Protein AF-A0A970K7M8-F1 (afdb_monomer_lite)

pLDDT: mean 86.8, std 9.4, range [45.56, 97.19]

Sequence (186 aa):
MVAKNKRDLVKTYYFNADSINNVPMVQFFTTIEQVIFYADKNIDMDYDNLLHIVEERNVRWPMEYQKYYEQGNFLKIANDLQNAIHNARIIAKRNYKYVVPQYRPTKDTLQFLMPIYLSGDYESLADFALVLDYDDNAGYYVPRTLLNLDVAYNNARLIAKPEETWLNPKKIEAISTSLEEELDEV

Foldseek 3Di:
DDQPDLVCCCPVVVDDNVCVVCVDDDDLDDDVVQWWDDLPFAEPLPQVLLLVQLLDPAADFDPVCVVCVVVVVSVLQSVLQSVQVVVLSVVCVVPRQQKGWFADPVVSGIWIWTFGASVPDQQAAGRWTWIWDQDPVVRHIYTDHTHGLVVVLVGRVVPDDRDCSHNPVVNSVVVVVVVVVVVVVD

Structure (mmCIF, N/CA/C/O backbone):
data_AF-A0A970K7M8-F1
#
_entry.id   AF-A0A970K7M8-F1
#
loop_
_atom_site.group_PDB
_atom_site.id
_atom_site.type_symbol
_atom_site.label_atom_id
_atom_site.label_alt_id
_atom_site.label_comp_id
_atom_site.label_asym_id
_atom_site.label_entity_id
_atom_site.label_seq_id
_atom_site.pdbx_PDB_ins_code
_atom_site.Cartn_x
_atom_site.Cartn_y
_atom_site.Cartn_z
_at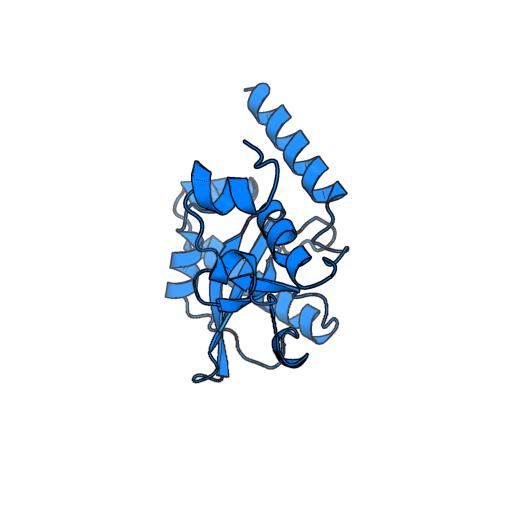om_site.occupancy
_atom_site.B_iso_or_equiv
_atom_site.auth_seq_id
_atom_site.auth_comp_id
_atom_site.auth_asym_id
_atom_site.auth_atom_id
_atom_site.pdbx_PDB_model_num
ATOM 1 N N . MET A 1 1 ? -8.692 18.889 -27.779 1.00 52.12 1 MET A N 1
ATOM 2 C CA . MET A 1 1 ? -7.834 19.242 -28.932 1.00 52.12 1 MET A CA 1
ATOM 3 C C . MET A 1 1 ? -7.404 17.938 -29.589 1.00 52.12 1 MET A C 1
ATOM 5 O O . MET A 1 1 ? -6.860 17.104 -28.882 1.00 52.12 1 MET A O 1
ATOM 9 N N . VAL A 1 2 ? -7.742 17.695 -30.860 1.00 64.62 2 VAL A N 1
ATOM 10 C CA . VAL A 1 2 ? -7.509 16.395 -31.521 1.00 64.62 2 VAL A CA 1
ATOM 11 C C . VAL A 1 2 ? -6.877 16.647 -32.884 1.00 64.62 2 VAL A C 1
ATOM 13 O O . VAL A 1 2 ? -7.478 17.313 -33.725 1.00 64.62 2 VAL A O 1
ATOM 16 N N . ALA A 1 3 ? -5.665 16.136 -33.090 1.00 74.88 3 ALA A N 1
ATOM 17 C CA . ALA A 1 3 ? -4.984 16.222 -34.376 1.00 74.88 3 ALA A CA 1
ATOM 18 C C . ALA A 1 3 ? -5.689 15.335 -35.409 1.00 74.88 3 ALA A C 1
ATOM 20 O O . ALA A 1 3 ? -6.044 14.193 -35.115 1.00 74.88 3 ALA A O 1
ATOM 21 N N . LYS A 1 4 ? -5.872 15.837 -36.635 1.00 78.69 4 LYS A N 1
ATOM 22 C CA . LYS A 1 4 ? -6.636 15.110 -37.668 1.00 78.69 4 LYS A CA 1
ATOM 23 C C . LYS A 1 4 ? -5.845 13.980 -38.329 1.00 78.69 4 LYS A C 1
ATOM 25 O O . LYS A 1 4 ? -6.440 13.074 -38.904 1.00 78.69 4 LYS A O 1
ATOM 30 N N . ASN A 1 5 ? -4.513 14.049 -38.314 1.00 80.69 5 ASN A N 1
ATOM 31 C CA . ASN A 1 5 ? -3.623 13.041 -38.894 1.00 80.69 5 ASN A CA 1
ATOM 32 C C . ASN A 1 5 ? -2.174 13.203 -38.391 1.00 80.69 5 ASN A C 1
ATOM 34 O O . ASN A 1 5 ? -1.822 14.210 -37.779 1.00 80.69 5 ASN A O 1
ATOM 38 N N . LYS A 1 6 ? -1.302 12.228 -38.697 1.00 76.75 6 LYS A N 1
ATOM 39 C CA . LYS A 1 6 ? 0.115 12.240 -38.280 1.00 76.75 6 LYS A CA 1
ATOM 40 C C . LYS A 1 6 ? 0.896 13.474 -38.756 1.00 76.75 6 LYS A C 1
ATOM 42 O O . LYS A 1 6 ? 1.810 13.909 -38.068 1.00 76.75 6 LYS A O 1
ATOM 47 N N . ARG A 1 7 ? 0.545 14.064 -39.907 1.00 77.75 7 ARG A N 1
ATOM 48 C CA . ARG A 1 7 ? 1.203 15.292 -40.400 1.00 77.75 7 ARG A CA 1
ATOM 49 C C . ARG A 1 7 ? 0.849 16.508 -39.548 1.00 77.75 7 ARG A C 1
ATOM 51 O O . ARG A 1 7 ? 1.704 17.362 -39.345 1.00 77.75 7 ARG A O 1
ATOM 58 N N . ASP A 1 8 ? -0.382 16.564 -39.058 1.00 82.00 8 ASP A N 1
ATOM 59 C CA . ASP A 1 8 ? -0.884 17.618 -38.175 1.00 82.00 8 ASP A CA 1
ATOM 60 C C . ASP A 1 8 ? -0.171 17.580 -36.810 1.00 82.00 8 ASP A C 1
ATOM 62 O O . ASP A 1 8 ? 0.228 18.614 -36.284 1.00 82.00 8 ASP A O 1
ATOM 66 N N . LEU A 1 9 ? 0.119 16.375 -36.298 1.00 77.12 9 LEU A N 1
ATOM 67 C CA . LEU A 1 9 ? 0.940 16.180 -35.091 1.00 77.12 9 LEU A CA 1
ATOM 68 C C . LEU A 1 9 ? 2.346 16.784 -35.225 1.00 77.12 9 LEU A C 1
ATOM 70 O O . LEU A 1 9 ? 2.813 17.450 -34.306 1.00 77.12 9 LEU A O 1
ATOM 74 N N . VAL A 1 10 ? 3.002 16.603 -36.374 1.00 79.00 10 VAL A N 1
ATOM 75 C CA . VAL A 1 10 ? 4.350 17.150 -36.609 1.00 79.00 10 VAL A CA 1
ATOM 76 C C . VAL A 1 10 ? 4.316 18.654 -36.880 1.00 79.00 10 VAL A C 1
ATOM 78 O O . VAL A 1 10 ? 5.134 19.394 -36.348 1.00 79.00 10 VAL A O 1
ATOM 81 N N . LYS A 1 11 ? 3.393 19.127 -37.727 1.00 80.81 11 LYS A N 1
ATOM 82 C CA . LYS A 1 11 ? 3.402 20.518 -38.212 1.00 80.81 11 LYS A CA 1
ATOM 83 C C . LYS A 1 11 ? 2.745 21.514 -37.265 1.00 80.81 11 LYS A C 1
ATOM 85 O O . LYS A 1 11 ? 3.208 22.643 -37.173 1.00 80.81 11 LYS A O 1
ATOM 90 N N . THR A 1 12 ? 1.657 21.114 -36.619 1.00 80.81 12 THR A N 1
ATOM 91 C CA . THR A 1 12 ? 0.827 22.006 -35.797 1.00 80.81 12 THR A CA 1
ATOM 92 C C . THR A 1 12 ? 1.193 21.877 -34.323 1.00 80.81 12 THR A C 1
ATOM 94 O O . THR A 1 12 ? 1.176 22.861 -33.590 1.00 80.81 12 THR A O 1
ATOM 97 N N . TYR A 1 13 ? 1.554 20.663 -33.898 1.00 79.19 13 TYR A N 1
ATOM 98 C CA . TYR A 1 13 ? 1.838 20.334 -32.499 1.00 79.19 13 TYR A CA 1
ATOM 99 C C . TYR A 1 13 ? 3.314 20.013 -32.228 1.00 79.19 13 TYR A C 1
ATOM 101 O O . TYR A 1 13 ? 3.658 19.678 -31.100 1.00 79.19 13 TYR A O 1
ATOM 109 N N . TYR A 1 14 ? 4.180 20.141 -33.241 1.00 80.31 14 TYR A N 1
ATOM 110 C CA . TYR A 1 14 ? 5.640 20.013 -33.137 1.00 80.31 14 TYR A CA 1
ATOM 111 C C . TYR A 1 14 ? 6.136 18.689 -32.530 1.00 80.31 14 TYR A C 1
ATOM 113 O O . TYR A 1 14 ? 7.243 18.623 -31.998 1.00 80.31 14 TYR A O 1
ATOM 121 N N . PHE A 1 15 ? 5.348 17.613 -32.628 1.00 77.38 15 PHE A N 1
ATOM 122 C CA . PHE A 1 15 ? 5.811 16.284 -32.234 1.00 77.38 15 PHE A CA 1
ATOM 123 C C . PHE A 1 15 ? 6.923 15.810 -33.174 1.00 77.38 15 PHE A C 1
ATOM 125 O O . PHE A 1 15 ? 6.840 15.972 -34.394 1.00 77.38 15 PH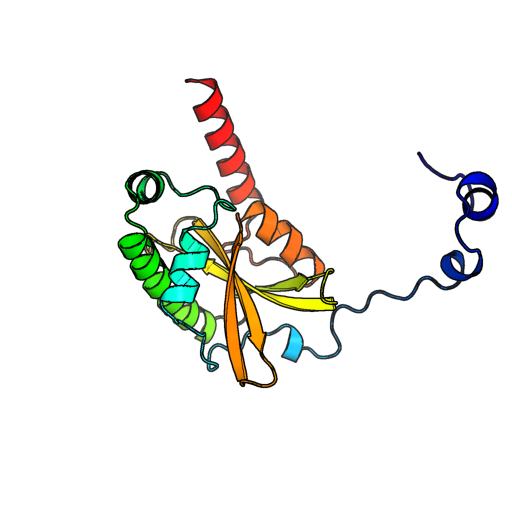E A O 1
ATOM 132 N N . ASN A 1 16 ? 7.950 15.171 -32.612 1.00 78.94 16 ASN A N 1
ATOM 133 C CA . ASN A 1 16 ? 9.021 14.574 -33.399 1.00 78.94 16 ASN A CA 1
ATOM 134 C C . ASN A 1 16 ? 8.459 13.433 -34.272 1.00 78.94 16 ASN A C 1
ATOM 136 O O . ASN A 1 16 ? 7.800 12.520 -33.774 1.00 78.94 16 ASN A O 1
ATOM 140 N N . ALA A 1 17 ? 8.728 13.490 -35.580 1.00 75.75 17 ALA A N 1
ATOM 141 C CA . ALA A 1 17 ? 8.271 12.496 -36.547 1.00 75.75 17 ALA A CA 1
ATOM 142 C C . ALA A 1 17 ? 8.755 11.073 -36.215 1.00 75.75 17 ALA A C 1
ATOM 144 O O . ALA A 1 17 ? 8.000 10.118 -36.411 1.00 75.75 17 ALA A O 1
ATOM 145 N N . ASP A 1 18 ? 9.959 10.932 -35.656 1.00 75.12 18 ASP A N 1
ATOM 146 C CA . ASP A 1 18 ? 10.506 9.639 -35.239 1.00 75.12 18 ASP A CA 1
ATOM 147 C C . ASP A 1 18 ? 9.751 9.080 -34.032 1.00 75.12 18 ASP A C 1
ATOM 149 O O . ASP A 1 18 ? 9.407 7.901 -34.016 1.00 75.12 18 ASP A O 1
ATOM 153 N N . SER A 1 19 ? 9.374 9.929 -33.072 1.00 70.25 19 SER A N 1
ATOM 154 C CA . SER A 1 19 ? 8.570 9.529 -31.907 1.00 70.25 19 SER A CA 1
ATOM 155 C C . SER A 1 19 ? 7.136 9.124 -32.272 1.00 70.25 19 SER A C 1
ATOM 157 O O . SER A 1 19 ? 6.515 8.354 -31.549 1.00 70.25 19 SER A O 1
ATOM 159 N N . ILE A 1 20 ? 6.598 9.612 -33.397 1.00 73.31 20 ILE A N 1
ATOM 160 C CA . ILE A 1 20 ? 5.268 9.225 -33.909 1.00 73.31 20 ILE A CA 1
ATOM 161 C C . ILE A 1 20 ? 5.316 7.874 -34.638 1.00 73.31 20 ILE A C 1
ATOM 163 O O . ILE A 1 20 ? 4.314 7.154 -34.703 1.00 73.31 20 ILE A O 1
ATOM 167 N N . ASN A 1 21 ? 6.456 7.549 -35.246 1.00 76.94 21 ASN A N 1
ATOM 168 C CA . ASN A 1 21 ? 6.632 6.317 -36.013 1.00 76.94 21 ASN A CA 1
ATOM 169 C C . ASN A 1 21 ? 7.192 5.173 -35.167 1.00 76.94 21 ASN A C 1
ATOM 171 O O . ASN A 1 21 ? 6.894 4.018 -35.458 1.00 76.94 21 ASN A O 1
ATOM 175 N N . ASN A 1 22 ? 7.938 5.494 -34.114 1.00 73.06 22 ASN A N 1
ATOM 176 C CA . ASN A 1 22 ? 8.523 4.545 -33.184 1.00 73.06 22 ASN A CA 1
ATOM 177 C C . ASN A 1 22 ? 8.041 4.854 -31.762 1.00 73.06 22 ASN A C 1
ATOM 179 O O . ASN A 1 22 ? 8.803 5.317 -30.913 1.00 73.06 22 ASN A O 1
ATOM 183 N N . VAL A 1 23 ? 6.741 4.652 -31.529 1.00 70.19 23 VAL A N 1
ATOM 184 C CA . VAL A 1 23 ? 6.187 4.695 -30.173 1.00 70.19 23 VAL A CA 1
ATOM 185 C C . VAL A 1 23 ? 6.680 3.431 -29.464 1.00 70.19 23 VAL 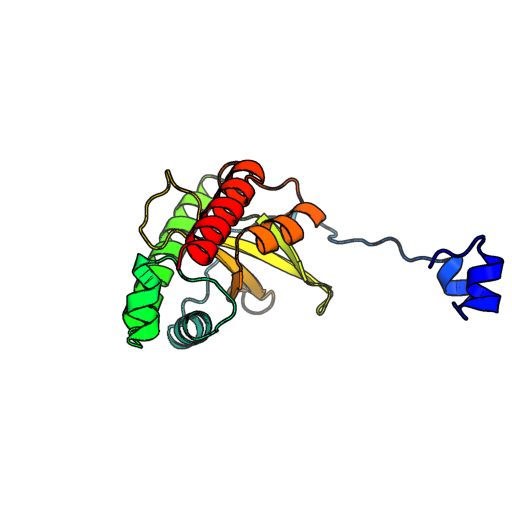A C 1
ATOM 187 O O . VAL A 1 23 ? 6.306 2.337 -29.898 1.00 70.19 23 VAL A O 1
ATOM 190 N N . PRO A 1 24 ? 7.529 3.536 -28.426 1.00 69.31 24 PRO A N 1
ATOM 191 C CA . PRO A 1 24 ? 8.000 2.358 -27.717 1.00 69.31 24 PRO A CA 1
ATOM 192 C C . PRO A 1 24 ? 6.799 1.618 -27.123 1.00 69.31 24 PRO A C 1
ATOM 194 O O . PRO A 1 24 ? 5.896 2.230 -26.546 1.00 69.31 24 PRO A O 1
ATOM 197 N N . MET A 1 25 ? 6.767 0.296 -27.295 1.00 72.75 25 MET A N 1
ATOM 198 C CA . MET A 1 25 ? 5.756 -0.537 -26.652 1.00 72.75 25 MET A CA 1
ATOM 199 C C . MET A 1 25 ? 5.952 -0.444 -25.139 1.00 72.75 25 MET A C 1
ATOM 201 O O . MET A 1 25 ? 7.052 -0.680 -24.644 1.00 72.75 25 MET A O 1
ATOM 205 N N . VAL A 1 26 ? 4.892 -0.092 -24.413 1.00 76.50 26 VAL A N 1
ATOM 206 C CA . VAL A 1 26 ? 4.941 -0.056 -22.951 1.00 76.50 26 VAL A CA 1
ATOM 207 C C . VAL A 1 26 ? 5.01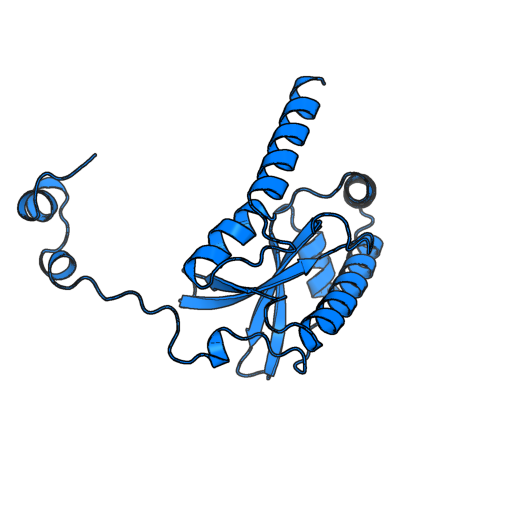0 -1.490 -22.444 1.00 76.50 26 VAL A C 1
ATOM 209 O O . VAL A 1 26 ? 4.090 -2.277 -22.668 1.00 76.50 26 VAL A O 1
ATOM 212 N N . GLN A 1 27 ? 6.104 -1.818 -21.765 1.00 84.12 27 GLN A N 1
ATOM 213 C CA . GLN A 1 27 ? 6.294 -3.088 -21.084 1.00 84.12 27 GLN A CA 1
ATOM 214 C C . GLN A 1 27 ? 6.369 -2.819 -19.583 1.00 84.12 27 GLN A C 1
ATOM 216 O O . GLN A 1 27 ? 7.318 -2.209 -19.114 1.00 84.12 27 GLN A O 1
ATOM 221 N N . PHE A 1 28 ? 5.362 -3.268 -18.834 1.00 85.62 28 PHE A N 1
ATOM 222 C CA . PHE A 1 28 ? 5.297 -3.021 -17.390 1.00 85.62 28 PHE A CA 1
ATOM 223 C C . PHE A 1 28 ? 6.145 -3.988 -16.560 1.00 85.62 28 PHE A C 1
ATOM 225 O O . PHE A 1 28 ? 6.591 -3.640 -15.473 1.00 85.62 28 PHE A O 1
ATOM 232 N N . PHE A 1 29 ? 6.324 -5.217 -17.044 1.00 88.50 29 PHE A N 1
ATOM 233 C CA . PHE A 1 29 ? 7.130 -6.245 -16.394 1.00 88.50 29 PHE A CA 1
ATOM 234 C C . PHE A 1 29 ? 7.667 -7.238 -17.420 1.00 88.50 29 PHE A C 1
ATOM 236 O O . PHE A 1 29 ? 7.167 -7.344 -18.544 1.00 88.50 29 PHE A O 1
ATOM 243 N N . THR A 1 30 ? 8.708 -7.968 -17.028 1.00 88.44 30 THR A N 1
ATOM 244 C CA . THR A 1 30 ? 9.334 -8.991 -17.882 1.00 88.44 30 THR A CA 1
ATOM 245 C C . THR A 1 30 ? 8.993 -10.400 -17.424 1.00 88.44 30 THR A C 1
ATOM 247 O O . THR A 1 30 ? 8.784 -11.281 -18.254 1.00 88.44 30 THR A O 1
ATOM 250 N N . THR A 1 31 ? 8.908 -10.616 -16.112 1.00 90.81 31 THR A N 1
ATOM 251 C CA . THR A 1 31 ? 8.644 -11.934 -15.534 1.00 90.81 31 THR A CA 1
ATOM 252 C C . THR A 1 31 ? 7.507 -11.858 -14.520 1.00 90.81 31 THR A C 1
ATOM 254 O O . THR A 1 31 ? 7.235 -10.800 -13.950 1.00 90.81 31 THR A O 1
ATOM 257 N N . ILE A 1 32 ? 6.805 -12.974 -14.315 1.00 88.25 32 ILE A N 1
ATOM 258 C CA . ILE A 1 32 ? 5.627 -13.010 -13.437 1.00 88.25 32 ILE A CA 1
ATOM 259 C C . ILE A 1 32 ? 6.006 -12.783 -11.967 1.00 88.25 32 ILE A C 1
ATOM 261 O O . ILE A 1 32 ? 5.227 -12.245 -11.188 1.00 88.25 32 ILE A O 1
ATOM 265 N N . GLU A 1 33 ? 7.232 -13.131 -11.595 1.00 88.88 33 GLU A N 1
ATOM 266 C CA . GLU A 1 33 ? 7.785 -12.952 -10.257 1.00 88.88 33 GLU A CA 1
ATOM 267 C C . GLU A 1 33 ? 7.809 -11.479 -9.839 1.00 88.88 33 GLU A C 1
ATOM 269 O O . GLU A 1 33 ? 7.712 -11.192 -8.652 1.00 88.88 33 GLU A O 1
ATOM 274 N N . GLN A 1 34 ? 7.894 -10.552 -10.800 1.00 88.50 34 GLN A N 1
ATOM 275 C CA . GLN A 1 34 ? 7.897 -9.111 -10.535 1.00 88.50 34 GLN A CA 1
ATOM 276 C C . GLN A 1 34 ? 6.520 -8.589 -10.101 1.00 88.50 34 GLN A C 1
ATOM 278 O O . GLN A 1 34 ? 6.439 -7.551 -9.452 1.00 88.50 34 GLN A O 1
ATOM 283 N N . VAL A 1 35 ? 5.436 -9.295 -10.447 1.00 91.75 35 VAL A N 1
ATOM 284 C CA . VAL A 1 35 ? 4.053 -8.879 -10.148 1.00 91.75 35 VAL A CA 1
ATOM 285 C C . VAL A 1 35 ? 3.404 -9.681 -9.020 1.00 91.75 35 VAL A C 1
ATOM 287 O O . VAL A 1 35 ? 2.269 -9.389 -8.644 1.00 91.75 35 VAL A O 1
ATOM 290 N N . ILE A 1 36 ? 4.097 -10.681 -8.469 1.00 92.69 36 ILE A N 1
ATOM 291 C CA . ILE A 1 36 ? 3.609 -11.494 -7.351 1.00 92.69 36 ILE A CA 1
ATOM 292 C C . ILE A 1 36 ? 4.228 -10.992 -6.048 1.00 92.69 36 ILE A C 1
ATOM 294 O O . ILE A 1 36 ? 5.443 -10.873 -5.918 1.00 92.69 36 ILE A O 1
ATOM 298 N N . PHE A 1 37 ? 3.377 -10.739 -5.055 1.00 94.75 37 PHE A N 1
ATOM 299 C CA . PHE A 1 37 ? 3.820 -10.410 -3.707 1.00 94.75 37 PHE A CA 1
ATOM 300 C C . PHE A 1 37 ? 4.270 -11.666 -2.943 1.00 94.75 37 PHE A C 1
ATOM 302 O O . PHE A 1 37 ? 3.513 -12.630 -2.798 1.00 94.75 37 PHE A O 1
ATOM 309 N N . TYR A 1 38 ? 5.483 -11.631 -2.393 1.00 95.00 38 TYR A N 1
ATOM 310 C CA . TYR A 1 38 ? 6.097 -12.723 -1.639 1.00 95.00 38 TYR A CA 1
ATOM 311 C C . TYR A 1 38 ? 5.891 -12.542 -0.131 1.00 95.00 38 TYR A C 1
ATOM 313 O O . TYR A 1 38 ? 6.664 -11.877 0.554 1.00 95.00 38 TYR A O 1
ATOM 321 N N . ALA A 1 39 ? 4.838 -13.152 0.417 1.00 94.19 39 ALA A N 1
ATOM 322 C CA . ALA A 1 39 ? 4.447 -12.974 1.821 1.00 94.19 39 ALA A CA 1
ATOM 323 C C . ALA A 1 39 ? 5.423 -13.574 2.865 1.00 94.19 39 ALA A C 1
ATOM 325 O O . ALA A 1 39 ? 5.229 -13.401 4.076 1.00 94.19 39 ALA A O 1
ATOM 326 N N . ASP A 1 40 ? 6.443 -14.311 2.420 1.00 92.38 40 ASP A N 1
ATOM 327 C CA . ASP A 1 40 ? 7.572 -14.800 3.217 1.00 92.38 40 ASP A CA 1
ATOM 328 C C . ASP A 1 40 ? 8.660 -13.738 3.429 1.00 92.38 40 ASP A C 1
ATOM 330 O O . ASP A 1 40 ? 9.380 -13.809 4.426 1.00 92.38 40 ASP A O 1
ATOM 334 N N . LYS A 1 41 ? 8.753 -12.734 2.547 1.00 94.25 41 LYS A N 1
ATOM 335 C CA . LYS A 1 41 ? 9.675 -11.609 2.721 1.00 94.25 41 LYS A CA 1
ATOM 336 C C . LYS A 1 41 ? 9.210 -10.707 3.858 1.00 94.25 41 LYS A C 1
ATOM 338 O O . LYS A 1 41 ? 8.017 -10.566 4.143 1.00 94.25 41 LYS A O 1
ATOM 343 N N . ASN A 1 42 ? 10.182 -10.090 4.520 1.00 94.12 42 ASN A N 1
ATOM 344 C CA . ASN A 1 42 ? 9.898 -9.136 5.579 1.00 94.12 42 ASN A CA 1
ATOM 345 C C . ASN A 1 42 ? 9.389 -7.821 4.992 1.00 94.12 42 ASN A C 1
ATOM 347 O O . ASN A 1 42 ? 9.697 -7.469 3.855 1.00 94.12 42 ASN A O 1
ATOM 351 N N . ILE A 1 43 ? 8.605 -7.114 5.796 1.00 95.50 43 ILE A N 1
ATOM 352 C CA . ILE A 1 43 ? 8.246 -5.719 5.569 1.00 95.50 43 ILE A CA 1
ATOM 353 C C . ILE A 1 43 ? 9.017 -4.930 6.625 1.00 95.50 43 ILE A C 1
ATOM 355 O O . ILE A 1 43 ? 9.072 -5.365 7.778 1.00 95.50 43 ILE A O 1
ATOM 359 N N . ASP A 1 44 ? 9.640 -3.829 6.231 1.00 93.81 44 ASP A N 1
ATOM 360 C CA . ASP A 1 44 ? 10.282 -2.893 7.140 1.00 93.81 44 ASP A CA 1
ATOM 361 C C . ASP A 1 44 ? 9.209 -2.187 7.969 1.00 93.81 44 ASP A C 1
ATOM 363 O O . ASP A 1 44 ? 8.502 -1.304 7.490 1.00 93.81 44 ASP A O 1
ATOM 367 N N . MET A 1 45 ? 9.046 -2.654 9.203 1.00 89.00 45 MET A N 1
ATOM 368 C CA . MET A 1 45 ? 8.072 -2.136 10.163 1.00 89.00 45 MET A CA 1
ATOM 369 C C . MET A 1 45 ? 8.725 -1.145 11.127 1.00 89.00 45 MET A C 1
ATOM 371 O O . MET A 1 45 ? 8.290 -1.051 12.277 1.00 89.00 45 MET A O 1
ATOM 375 N N . ASP A 1 46 ? 9.800 -0.476 10.697 1.00 90.94 46 ASP A N 1
ATOM 376 C CA . ASP A 1 46 ? 10.417 0.581 11.482 1.00 90.94 46 ASP A CA 1
ATOM 377 C C . ASP A 1 46 ? 9.375 1.623 11.905 1.00 90.94 46 ASP A C 1
ATOM 379 O O . ASP A 1 46 ? 8.515 2.056 11.129 1.00 90.94 46 ASP A O 1
ATOM 383 N N . TYR A 1 47 ? 9.424 1.970 13.185 1.00 86.38 47 TYR A N 1
ATOM 384 C CA . TYR A 1 47 ? 8.378 2.757 13.813 1.00 86.38 47 TYR A CA 1
ATOM 385 C C . TYR A 1 47 ? 8.362 4.200 13.289 1.00 86.38 47 TYR A C 1
ATOM 387 O O . TYR A 1 47 ? 7.281 4.750 13.070 1.00 86.38 47 TYR A O 1
ATOM 395 N N . ASP A 1 48 ? 9.532 4.787 13.016 1.00 88.19 48 ASP A N 1
ATOM 396 C CA . ASP A 1 48 ? 9.632 6.153 12.497 1.00 88.19 48 ASP A CA 1
ATOM 397 C C . ASP A 1 48 ? 9.067 6.233 11.071 1.00 88.19 48 ASP A C 1
ATOM 399 O O . ASP A 1 48 ? 8.356 7.183 10.732 1.00 88.19 48 ASP A O 1
ATOM 403 N N . ASN A 1 49 ? 9.286 5.191 10.259 1.00 88.19 49 ASN A N 1
ATOM 404 C CA . ASN A 1 49 ? 8.684 5.078 8.929 1.00 88.19 49 ASN A CA 1
ATOM 405 C C . ASN A 1 49 ? 7.149 5.032 8.990 1.00 88.19 49 ASN A C 1
ATOM 407 O O . ASN A 1 49 ? 6.475 5.745 8.243 1.00 88.19 49 ASN A O 1
ATOM 411 N N . LEU A 1 50 ? 6.576 4.212 9.878 1.00 90.31 50 LEU A N 1
ATOM 412 C CA . LEU A 1 50 ? 5.118 4.124 10.025 1.00 90.31 50 LEU A CA 1
ATOM 413 C C . LEU A 1 50 ? 4.518 5.429 10.550 1.00 90.31 50 LEU A C 1
ATOM 415 O O . LEU A 1 50 ? 3.457 5.841 10.084 1.00 90.31 50 LEU A O 1
ATOM 419 N N . LEU A 1 51 ? 5.196 6.089 11.487 1.00 90.12 51 LEU A N 1
ATOM 420 C CA . LEU A 1 51 ? 4.752 7.366 12.030 1.00 90.12 51 LEU A CA 1
ATOM 421 C C . LEU A 1 51 ? 4.741 8.453 10.949 1.00 90.12 51 LEU A C 1
ATOM 423 O O . LEU A 1 51 ? 3.733 9.140 10.806 1.00 90.12 51 LEU A O 1
ATOM 427 N N . HIS A 1 52 ? 5.786 8.536 10.119 1.00 90.31 52 HIS A N 1
ATOM 428 C CA . HIS A 1 52 ? 5.814 9.448 8.973 1.00 90.31 52 HIS A CA 1
ATOM 429 C C . HIS A 1 52 ? 4.641 9.197 8.013 1.00 90.31 52 HIS A C 1
ATOM 431 O O . HIS A 1 52 ? 3.970 10.137 7.595 1.00 90.31 52 HIS A O 1
ATOM 437 N N . ILE A 1 53 ? 4.352 7.930 7.693 1.00 92.12 53 ILE A N 1
ATOM 438 C CA . ILE A 1 53 ? 3.219 7.561 6.828 1.00 92.12 53 ILE A CA 1
ATOM 439 C C . ILE A 1 53 ? 1.886 8.003 7.435 1.00 92.12 53 ILE A C 1
ATOM 441 O O . ILE A 1 53 ? 1.012 8.475 6.713 1.00 92.12 53 ILE A O 1
ATOM 445 N N . VAL A 1 54 ? 1.715 7.843 8.748 1.00 90.44 54 VAL A N 1
ATOM 446 C CA . VAL A 1 54 ? 0.502 8.282 9.446 1.00 90.44 54 VAL A CA 1
ATOM 447 C C . VAL A 1 54 ? 0.386 9.801 9.429 1.00 90.44 54 VAL A C 1
ATOM 449 O O . VAL A 1 54 ? -0.707 10.313 9.228 1.00 90.44 54 VAL A O 1
ATOM 452 N N . GLU A 1 55 ? 1.482 10.531 9.628 1.00 88.06 55 GLU A N 1
ATOM 453 C CA . GLU A 1 55 ? 1.480 11.996 9.647 1.00 88.06 55 GLU A CA 1
ATOM 454 C C . GLU A 1 55 ? 1.149 12.617 8.280 1.00 88.06 55 GLU A C 1
ATOM 456 O O . GLU A 1 55 ? 0.602 13.726 8.225 1.00 88.06 55 GLU A O 1
ATOM 461 N N . GLU A 1 56 ? 1.413 11.907 7.180 1.00 85.00 56 GLU A N 1
ATOM 462 C CA . GLU A 1 56 ? 1.063 12.351 5.832 1.00 85.00 56 GLU A CA 1
ATOM 463 C C . GLU A 1 56 ? -0.447 12.605 5.668 1.00 85.00 56 GLU A C 1
ATOM 465 O O . GLU A 1 56 ? -1.304 11.777 5.968 1.00 85.00 56 GLU A O 1
ATOM 470 N N . ARG A 1 57 ? -0.799 13.759 5.088 1.00 75.56 57 ARG A N 1
ATOM 471 C CA . ARG A 1 57 ? -2.196 14.186 4.862 1.00 75.56 57 ARG A CA 1
ATOM 472 C C . ARG A 1 57 ? -2.782 13.710 3.530 1.00 75.56 57 ARG A C 1
ATOM 474 O O . ARG A 1 57 ? -3.650 14.365 2.962 1.00 75.56 57 ARG A O 1
ATOM 481 N N . ASN A 1 58 ? -2.280 12.596 3.006 1.00 79.44 58 ASN A N 1
ATOM 482 C CA . ASN A 1 58 ? -2.586 12.137 1.648 1.00 79.44 58 ASN A CA 1
ATOM 483 C C . ASN A 1 58 ? -3.848 11.266 1.560 1.00 79.44 58 ASN A C 1
ATOM 485 O O . ASN A 1 58 ? -4.292 10.943 0.458 1.00 79.44 58 ASN A O 1
ATOM 489 N N . VAL A 1 59 ? -4.435 10.900 2.702 1.00 86.12 59 VAL A N 1
ATOM 490 C CA . VAL A 1 59 ? -5.606 10.021 2.778 1.00 86.12 59 VAL A CA 1
ATOM 491 C C . VAL A 1 59 ? -6.735 10.624 3.598 1.00 86.12 59 VAL A C 1
ATOM 493 O O . VAL A 1 59 ? -6.527 11.504 4.436 1.00 86.12 59 VAL A O 1
ATOM 496 N N . ARG A 1 60 ? -7.951 10.133 3.347 1.00 86.25 60 ARG A N 1
ATOM 497 C CA . ARG A 1 60 ? -9.138 10.474 4.135 1.00 86.25 60 ARG A CA 1
ATOM 498 C C . ARG A 1 60 ? -9.294 9.457 5.260 1.00 86.25 60 ARG A C 1
ATOM 500 O O . ARG A 1 60 ? -9.646 8.313 5.000 1.00 86.25 60 ARG A O 1
ATOM 507 N N . TRP A 1 61 ? -9.015 9.863 6.495 1.00 89.62 61 TRP A N 1
ATOM 508 C CA . TRP A 1 61 ? -9.127 8.963 7.642 1.00 89.62 61 TRP A CA 1
ATOM 509 C C . TRP A 1 61 ? -10.578 8.539 7.910 1.00 89.62 61 TRP A C 1
ATOM 511 O O . TRP A 1 61 ? -11.457 9.400 7.864 1.00 89.62 61 TRP A O 1
ATOM 521 N N . PRO A 1 62 ? -10.844 7.254 8.230 1.00 88.25 62 PRO A N 1
ATOM 522 C CA . PRO A 1 62 ? -12.146 6.825 8.728 1.00 88.25 62 PRO A CA 1
ATOM 523 C C . PRO A 1 62 ? -12.557 7.650 9.948 1.00 88.25 62 PRO A C 1
ATOM 525 O O . PRO A 1 62 ? -11.696 8.018 10.750 1.00 88.25 62 PRO A O 1
ATOM 528 N N . MET A 1 63 ? -13.857 7.895 10.135 1.00 85.88 63 MET A N 1
ATOM 529 C CA . MET A 1 63 ? -14.363 8.772 11.206 1.00 85.88 63 MET A CA 1
ATOM 530 C C . MET A 1 63 ? -13.822 8.411 12.598 1.00 85.88 63 MET A C 1
ATOM 532 O O . MET A 1 63 ? -13.443 9.289 13.375 1.00 85.88 63 MET A O 1
ATOM 536 N N . GLU A 1 64 ? -13.727 7.114 12.904 1.00 86.31 64 GLU A N 1
ATOM 537 C CA . GLU A 1 64 ? -13.184 6.620 14.176 1.00 86.31 64 GLU A CA 1
ATOM 538 C C . GLU A 1 64 ? -11.722 7.040 14.391 1.00 86.31 64 GLU A C 1
ATOM 540 O O . GLU A 1 64 ? -11.311 7.355 15.510 1.00 86.31 64 GLU A O 1
ATOM 545 N N . TYR A 1 65 ? -10.948 7.091 13.305 1.00 90.06 65 TYR A N 1
ATOM 546 C CA . TYR A 1 65 ? -9.527 7.423 13.293 1.00 90.06 65 TYR A CA 1
ATOM 547 C C . TYR A 1 65 ? -9.251 8.915 13.112 1.00 90.06 65 TYR A C 1
ATOM 549 O O . TYR A 1 65 ? -8.229 9.404 13.597 1.00 90.06 65 TYR A O 1
ATOM 557 N N . GLN A 1 66 ? -10.179 9.663 12.511 1.00 88.94 66 GLN A N 1
ATOM 558 C CA . GLN A 1 66 ? -10.063 11.107 12.329 1.00 88.94 66 GLN A CA 1
ATOM 559 C C . GLN A 1 66 ? -9.923 11.836 13.671 1.00 88.94 66 GLN A C 1
ATOM 561 O O . GLN A 1 66 ? -9.037 12.674 13.829 1.00 88.94 66 GLN A O 1
ATOM 566 N N . LYS A 1 67 ? -10.703 11.438 14.685 1.00 90.06 67 LYS A N 1
ATOM 567 C CA . LYS A 1 67 ? -10.575 11.980 16.046 1.00 90.06 67 LYS A CA 1
ATOM 568 C C . LYS A 1 67 ? -9.173 11.768 16.623 1.00 90.06 67 LYS A C 1
ATOM 570 O O . LYS A 1 67 ? -8.624 12.673 17.247 1.00 90.06 67 LYS A O 1
ATOM 575 N N . TYR A 1 68 ? -8.593 10.579 16.447 1.00 90.00 68 TYR A N 1
ATOM 576 C CA . TYR A 1 68 ? -7.240 10.295 16.935 1.00 90.00 68 TYR A CA 1
ATOM 577 C C . TYR A 1 68 ? -6.190 11.106 16.177 1.00 90.00 68 TYR A C 1
ATOM 579 O O . TYR A 1 68 ? -5.251 11.605 16.796 1.00 90.00 68 TYR A O 1
ATOM 587 N N . TYR A 1 69 ? -6.376 11.278 14.868 1.00 88.56 69 TYR A N 1
ATOM 588 C CA . TYR A 1 69 ? -5.486 12.058 14.018 1.00 88.56 69 TYR A CA 1
ATOM 589 C C . TYR A 1 69 ? -5.491 13.546 14.404 1.00 88.56 69 TYR A C 1
ATOM 591 O O . TYR A 1 69 ? -4.435 14.131 14.633 1.00 88.56 69 TYR A O 1
ATOM 599 N N . GLU A 1 70 ? -6.671 14.146 14.578 1.00 88.25 70 GLU A N 1
ATOM 600 C CA . GLU A 1 70 ? -6.834 15.551 14.989 1.00 88.25 70 GLU A CA 1
ATOM 601 C C . GLU A 1 70 ? -6.293 15.826 16.398 1.00 88.25 70 GLU A C 1
ATOM 603 O O . GLU A 1 70 ? -5.764 16.903 16.672 1.00 88.25 70 GLU A O 1
ATOM 608 N N . GLN A 1 71 ? -6.376 14.837 17.290 1.00 90.50 71 GLN A N 1
ATOM 609 C CA . GLN A 1 71 ? -5.800 14.900 18.636 1.00 90.50 71 GLN A CA 1
ATOM 610 C C . GLN A 1 71 ? -4.277 14.683 18.659 1.00 90.50 71 GLN A C 1
ATOM 612 O O . GLN A 1 71 ? -3.677 14.742 19.732 1.00 90.50 71 GLN A O 1
ATOM 617 N N . GLY A 1 72 ? -3.647 14.408 17.511 1.00 89.50 72 GLY A N 1
ATOM 618 C CA . GLY A 1 72 ? -2.216 14.116 17.414 1.00 89.50 72 GLY A CA 1
ATOM 619 C C . GLY A 1 72 ? -1.821 12.758 18.002 1.00 89.50 72 GLY A C 1
ATOM 620 O O . GLY A 1 72 ? -0.656 12.539 18.329 1.00 89.50 72 GLY A O 1
ATOM 621 N N . ASN A 1 73 ? -2.766 11.826 18.160 1.00 91.38 73 ASN A N 1
ATOM 622 C CA . ASN A 1 73 ? -2.505 10.483 18.680 1.00 91.38 73 ASN A CA 1
ATOM 623 C C . ASN A 1 73 ? -1.996 9.540 17.573 1.00 91.38 73 ASN A C 1
ATOM 625 O O . ASN A 1 73 ? -2.545 8.460 17.339 1.00 91.38 73 ASN A O 1
ATOM 629 N N . PHE A 1 74 ? -0.932 9.958 16.885 1.00 91.06 74 PHE A N 1
ATOM 630 C CA . PHE A 1 74 ? -0.332 9.205 15.780 1.00 91.06 74 PHE A CA 1
ATOM 631 C C . PHE A 1 74 ? 0.245 7.866 16.241 1.00 91.06 74 PHE A C 1
ATOM 633 O O . PHE A 1 74 ? 0.177 6.891 15.503 1.00 91.06 74 PHE A O 1
ATOM 640 N N . LEU A 1 75 ? 0.715 7.780 17.491 1.00 89.25 75 LEU A N 1
ATOM 641 C CA . LEU A 1 75 ? 1.201 6.536 18.095 1.00 89.25 75 LEU A CA 1
ATOM 642 C C . LEU A 1 75 ? 0.128 5.441 18.104 1.00 89.25 75 LEU A C 1
ATOM 644 O O . LEU A 1 75 ? 0.417 4.293 17.771 1.00 89.25 75 LEU A O 1
ATOM 648 N N . LYS A 1 76 ? -1.121 5.772 18.458 1.00 91.44 76 LYS A N 1
ATOM 649 C CA . LYS A 1 76 ? -2.207 4.788 18.398 1.00 91.44 76 LYS A CA 1
ATOM 650 C C . LYS A 1 76 ? -2.450 4.318 16.964 1.00 91.44 76 LYS A C 1
ATOM 652 O O . LYS A 1 76 ? -2.542 3.117 16.735 1.00 91.44 76 LYS A O 1
ATOM 657 N N . ILE A 1 77 ? -2.510 5.252 16.017 1.00 93.00 77 ILE A N 1
ATOM 658 C CA . ILE A 1 77 ? -2.762 4.943 14.605 1.00 93.00 77 ILE A CA 1
ATOM 659 C C . ILE A 1 77 ? -1.629 4.080 14.029 1.00 93.00 77 ILE A C 1
ATOM 661 O O . ILE A 1 77 ? -1.905 3.096 13.353 1.00 93.00 77 ILE A O 1
ATOM 665 N N . ALA A 1 78 ? -0.367 4.390 14.340 1.00 93.12 78 ALA A N 1
ATOM 666 C CA . ALA A 1 78 ? 0.795 3.628 13.887 1.00 93.12 78 ALA A CA 1
ATOM 667 C C . ALA A 1 78 ? 0.796 2.188 14.430 1.00 93.12 78 ALA A C 1
ATOM 669 O O . ALA A 1 78 ? 1.071 1.251 13.682 1.00 93.12 78 ALA A O 1
ATOM 670 N N . ASN A 1 79 ? 0.426 1.991 15.700 1.00 93.31 79 ASN A N 1
ATOM 671 C CA . ASN A 1 79 ? 0.282 0.652 16.282 1.00 93.31 79 ASN A CA 1
ATOM 672 C C . ASN A 1 79 ? -0.852 -0.147 15.619 1.00 93.31 79 ASN A C 1
ATOM 674 O O . ASN A 1 79 ? -0.679 -1.322 15.289 1.00 93.31 79 ASN A O 1
ATOM 678 N N . ASP A 1 80 ? -2.008 0.483 15.400 1.00 94.19 80 ASP A N 1
ATOM 679 C CA . ASP A 1 80 ? -3.148 -0.158 14.738 1.00 94.19 80 ASP A CA 1
ATOM 680 C C . ASP A 1 80 ? -2.801 -0.496 13.271 1.00 94.19 80 ASP A C 1
ATOM 682 O O . ASP A 1 80 ? -3.075 -1.603 12.804 1.00 94.19 80 ASP A O 1
ATOM 686 N N . LEU A 1 81 ? -2.081 0.391 12.577 1.00 95.00 81 LEU A N 1
ATOM 687 C CA . LEU A 1 81 ? -1.542 0.155 11.236 1.00 95.00 81 LEU A CA 1
ATOM 688 C C . LEU A 1 81 ? -0.552 -1.020 11.216 1.00 95.00 81 LEU A C 1
ATOM 690 O O . LEU A 1 81 ? -0.642 -1.886 10.345 1.00 95.00 81 LEU A O 1
ATOM 694 N N . GLN A 1 82 ? 0.363 -1.099 12.185 1.00 94.94 82 GLN A N 1
ATOM 695 C CA . GLN A 1 82 ? 1.303 -2.215 12.312 1.00 94.94 82 GLN A CA 1
ATOM 696 C C . GLN A 1 82 ? 0.569 -3.558 12.458 1.00 94.94 82 GLN A C 1
ATOM 698 O O . GLN A 1 82 ? 0.929 -4.540 11.797 1.00 94.94 82 GLN A O 1
ATOM 703 N N . ASN A 1 83 ? -0.486 -3.595 13.275 1.00 95.31 83 ASN A N 1
ATOM 704 C CA . ASN A 1 83 ? -1.336 -4.774 13.445 1.00 95.31 83 ASN A CA 1
ATOM 705 C C . ASN A 1 83 ? -2.088 -5.128 12.153 1.00 95.31 83 ASN A C 1
ATOM 707 O O . ASN A 1 83 ? -2.115 -6.294 11.747 1.00 95.31 83 ASN A O 1
ATOM 711 N N . ALA A 1 84 ? -2.643 -4.131 11.463 1.00 96.25 84 ALA A N 1
ATOM 712 C CA . ALA A 1 84 ? -3.341 -4.329 10.198 1.00 96.25 84 ALA A CA 1
ATOM 713 C C . ALA A 1 84 ? -2.414 -4.909 9.113 1.00 96.25 84 ALA A C 1
ATOM 715 O O . ALA A 1 84 ? -2.784 -5.875 8.439 1.00 96.25 84 ALA A O 1
ATOM 716 N N . ILE A 1 85 ? -1.178 -4.404 9.001 1.00 96.12 85 ILE A N 1
ATOM 717 C CA . ILE A 1 85 ? -0.152 -4.928 8.083 1.00 96.12 85 ILE A CA 1
ATOM 718 C C . ILE A 1 85 ? 0.204 -6.377 8.433 1.00 96.12 85 ILE A C 1
ATOM 720 O O . ILE A 1 85 ? 0.321 -7.232 7.548 1.00 96.12 85 ILE A O 1
ATOM 724 N N . HIS A 1 86 ? 0.355 -6.686 9.725 1.00 95.38 86 HIS A N 1
ATOM 725 C CA . HIS A 1 86 ? 0.623 -8.050 10.176 1.00 95.38 86 HIS A CA 1
ATOM 726 C C . HIS A 1 86 ? -0.471 -9.022 9.715 1.00 95.38 86 HIS A C 1
ATOM 728 O O . HIS A 1 86 ? -0.170 -10.062 9.117 1.00 95.38 86 HIS A O 1
ATOM 734 N N . ASN A 1 87 ? -1.736 -8.667 9.935 1.00 95.38 87 ASN A N 1
ATOM 735 C CA . ASN A 1 87 ? -2.867 -9.505 9.555 1.00 95.38 87 ASN A CA 1
ATOM 736 C C . ASN A 1 87 ? -3.005 -9.634 8.032 1.00 95.38 87 ASN A C 1
ATOM 738 O O . ASN A 1 87 ? -3.188 -10.741 7.518 1.00 95.38 87 ASN A O 1
ATOM 742 N N . ALA A 1 88 ? -2.833 -8.534 7.294 1.00 96.12 88 ALA A N 1
ATOM 743 C CA . ALA A 1 88 ? -2.839 -8.543 5.836 1.00 96.12 88 ALA A CA 1
ATOM 744 C C . ALA A 1 88 ? -1.769 -9.492 5.271 1.00 96.12 88 ALA A C 1
ATOM 746 O O . ALA A 1 88 ? -2.043 -10.259 4.345 1.00 96.12 88 ALA A O 1
ATOM 747 N N . ARG A 1 89 ? -0.577 -9.540 5.885 1.00 95.88 89 ARG A N 1
ATOM 748 C CA . ARG A 1 89 ? 0.479 -10.494 5.512 1.00 95.88 89 ARG A CA 1
ATOM 749 C C . ARG A 1 89 ? 0.069 -11.948 5.761 1.00 95.88 89 ARG A C 1
ATOM 751 O O . ARG A 1 89 ? 0.377 -12.811 4.941 1.00 95.88 89 ARG A O 1
ATOM 758 N N . ILE A 1 90 ? -0.638 -12.244 6.856 1.00 94.81 90 ILE A N 1
ATOM 759 C CA . ILE A 1 90 ? -1.160 -13.596 7.131 1.00 94.81 90 ILE A CA 1
ATOM 760 C C . ILE A 1 90 ? -2.158 -14.031 6.051 1.00 94.81 90 ILE A C 1
ATOM 762 O O . ILE A 1 90 ? -2.113 -15.182 5.610 1.00 94.81 90 ILE A O 1
ATOM 766 N N . ILE A 1 91 ? -3.038 -13.129 5.612 1.00 94.75 91 ILE A N 1
ATOM 767 C CA . ILE A 1 91 ? -4.012 -13.408 4.548 1.00 94.75 91 ILE A CA 1
ATOM 768 C C . ILE A 1 91 ? -3.289 -13.604 3.209 1.00 94.75 91 ILE A C 1
ATOM 770 O O . ILE A 1 91 ? -3.543 -14.591 2.516 1.00 94.75 91 ILE A O 1
ATOM 774 N N . ALA A 1 92 ? -2.319 -12.741 2.891 1.00 95.25 92 ALA A N 1
ATOM 775 C CA . ALA A 1 92 ? -1.515 -12.824 1.671 1.00 95.25 92 ALA A CA 1
ATOM 776 C C . ALA A 1 92 ? -0.758 -14.159 1.537 1.00 95.25 92 ALA A C 1
ATOM 778 O O . ALA A 1 92 ? -0.606 -14.671 0.431 1.00 95.25 92 ALA A O 1
ATOM 779 N N . LYS A 1 93 ? -0.352 -14.786 2.653 1.00 95.38 93 LYS A N 1
ATOM 780 C CA . LYS A 1 93 ? 0.242 -16.139 2.638 1.00 95.38 93 LYS A CA 1
ATOM 781 C C . LYS A 1 93 ? -0.707 -17.219 2.108 1.00 95.38 93 LYS A C 1
ATOM 783 O O . LYS A 1 93 ? -0.241 -18.239 1.614 1.00 95.38 93 LYS A O 1
ATOM 788 N N . ARG A 1 94 ? -2.022 -17.034 2.255 1.00 94.31 94 ARG A N 1
ATOM 789 C CA . ARG A 1 94 ? -3.056 -17.992 1.816 1.00 94.31 94 ARG A CA 1
ATOM 790 C C . ARG A 1 94 ? -3.633 -17.617 0.453 1.00 94.31 94 ARG A C 1
ATOM 792 O O . ARG A 1 94 ? -4.044 -18.499 -0.294 1.00 94.31 94 ARG A O 1
ATOM 799 N N . ASN A 1 95 ? -3.661 -16.324 0.136 1.00 93.38 95 ASN A N 1
ATOM 800 C CA . ASN A 1 95 ? -4.183 -15.787 -1.113 1.00 93.38 95 ASN A CA 1
ATOM 801 C C . ASN A 1 95 ? -3.153 -14.863 -1.777 1.00 93.38 95 ASN A C 1
ATOM 803 O O . ASN A 1 95 ? -3.048 -13.685 -1.439 1.00 93.38 95 ASN A O 1
ATOM 807 N N . TYR A 1 96 ? -2.449 -15.382 -2.783 1.00 91.31 96 TYR A N 1
ATOM 808 C CA . TYR A 1 96 ? -1.428 -14.635 -3.525 1.00 91.31 96 TYR A CA 1
ATOM 809 C C . TYR A 1 96 ? -1.980 -13.439 -4.321 1.00 91.31 96 TYR A C 1
ATOM 811 O O . TYR A 1 96 ? -1.208 -12.583 -4.737 1.00 91.31 96 TYR A O 1
ATOM 819 N N . LYS A 1 97 ? -3.302 -13.374 -4.550 1.00 91.56 97 LYS A N 1
ATOM 820 C CA . LYS A 1 97 ? -3.962 -12.253 -5.240 1.00 91.56 97 LYS A CA 1
ATOM 821 C C . LYS A 1 97 ? -4.359 -11.118 -4.298 1.00 91.56 97 LYS A C 1
ATOM 823 O O . LYS A 1 97 ? -4.835 -10.093 -4.769 1.00 91.56 97 LYS A O 1
ATOM 828 N N . TYR A 1 98 ? -4.223 -11.319 -2.986 1.00 94.38 98 TYR A N 1
ATOM 829 C CA . TYR A 1 98 ? -4.711 -10.381 -1.978 1.00 94.38 98 TYR A CA 1
ATOM 830 C C . TYR A 1 98 ? -3.988 -9.032 -2.037 1.00 94.38 98 TYR A C 1
ATOM 832 O O . TYR A 1 98 ? -4.623 -7.985 -1.967 1.00 94.38 98 TYR A O 1
ATOM 840 N N . VAL A 1 99 ? -2.667 -9.067 -2.212 1.00 95.50 99 VAL A N 1
ATOM 841 C CA . VAL A 1 99 ? -1.840 -7.886 -2.467 1.00 95.50 99 VAL A CA 1
ATOM 842 C C . VAL A 1 99 ? -1.690 -7.743 -3.977 1.00 95.50 99 VAL A C 1
ATOM 844 O O . VAL A 1 99 ? -1.254 -8.684 -4.640 1.00 95.50 99 VAL A O 1
ATOM 847 N N . VAL A 1 100 ? -2.057 -6.584 -4.522 1.00 94.94 100 VAL A N 1
ATOM 848 C CA . VAL A 1 100 ? -2.092 -6.370 -5.977 1.00 94.94 100 VAL A CA 1
ATOM 849 C C . VAL A 1 100 ? -0.914 -5.511 -6.443 1.00 94.94 100 VAL A C 1
ATOM 851 O O . VAL A 1 100 ? -0.489 -4.617 -5.711 1.00 94.94 100 VAL A O 1
ATOM 854 N N . PRO A 1 101 ? -0.363 -5.743 -7.644 1.00 95.25 101 PRO A N 1
ATOM 855 C CA . PRO A 1 101 ? 0.709 -4.915 -8.179 1.00 95.25 101 PRO A CA 1
ATOM 856 C C . PRO A 1 101 ? 0.174 -3.576 -8.706 1.00 95.25 101 PRO A C 1
ATOM 858 O O . PRO A 1 101 ? -0.937 -3.489 -9.230 1.00 95.25 101 PRO A O 1
ATOM 861 N N . GLN A 1 102 ? 1.010 -2.545 -8.641 1.00 94.00 102 GLN A N 1
ATOM 862 C CA . GLN A 1 102 ? 0.828 -1.280 -9.345 1.00 94.00 102 GLN A CA 1
ATOM 863 C C . GLN A 1 102 ? 2.132 -0.845 -10.014 1.00 94.00 102 GLN A C 1
ATOM 865 O O . GLN A 1 102 ? 3.220 -1.213 -9.580 1.00 94.00 102 GLN A O 1
ATOM 870 N N . TYR A 1 103 ? 2.026 -0.018 -11.047 1.00 92.31 103 TYR A N 1
ATOM 871 C CA . TYR A 1 103 ? 3.181 0.579 -11.710 1.00 92.31 103 TYR A CA 1
ATOM 872 C C . TYR A 1 103 ? 3.385 2.021 -11.249 1.00 92.31 103 TYR A C 1
ATOM 874 O O . TYR A 1 103 ? 2.425 2.790 -11.193 1.00 92.31 103 TYR A O 1
ATOM 882 N N . ARG A 1 104 ? 4.634 2.396 -10.945 1.00 90.88 104 ARG A N 1
ATOM 883 C CA . ARG A 1 104 ? 5.036 3.754 -10.560 1.00 90.88 104 ARG A CA 1
ATOM 884 C C . ARG A 1 104 ? 5.763 4.439 -11.726 1.00 90.88 104 ARG A C 1
ATOM 886 O O . ARG A 1 104 ? 6.975 4.264 -11.871 1.00 90.88 104 ARG A O 1
ATOM 893 N N . PRO A 1 105 ? 5.086 5.314 -12.496 1.00 85.50 105 PRO A N 1
ATOM 894 C CA . PRO A 1 105 ? 5.669 5.922 -13.696 1.00 85.50 105 PRO A CA 1
ATOM 895 C C . PRO A 1 105 ? 6.911 6.777 -13.434 1.00 85.50 105 PRO A C 1
ATOM 897 O O . PRO A 1 105 ? 7.755 6.931 -14.304 1.00 85.50 105 PRO A O 1
ATOM 900 N N . THR A 1 106 ? 7.036 7.348 -12.234 1.00 86.69 106 THR A N 1
ATOM 901 C CA . THR A 1 106 ? 8.136 8.260 -11.889 1.00 86.69 106 THR A CA 1
ATOM 902 C C . THR A 1 106 ? 9.468 7.560 -11.629 1.00 86.69 106 THR A C 1
ATOM 904 O O . THR A 1 106 ? 10.496 8.228 -11.646 1.00 86.69 106 THR A O 1
ATOM 907 N N . LYS A 1 107 ? 9.467 6.251 -11.347 1.00 86.06 107 LYS A N 1
ATOM 908 C CA . LYS A 1 107 ? 10.694 5.446 -11.194 1.00 86.06 107 LYS A CA 1
ATOM 909 C C . LYS A 1 107 ? 10.802 4.310 -12.210 1.00 86.06 107 LYS A C 1
ATOM 911 O O . LYS A 1 107 ? 11.845 3.677 -12.229 1.00 86.06 107 LYS A O 1
ATOM 916 N N . ASP A 1 108 ? 9.770 4.084 -13.027 1.00 86.88 108 ASP A N 1
ATOM 917 C CA . ASP A 1 108 ? 9.686 2.926 -13.928 1.00 86.88 108 ASP A CA 1
ATOM 918 C C . ASP A 1 108 ? 9.844 1.599 -13.162 1.00 86.88 108 ASP A C 1
ATOM 920 O O . ASP A 1 108 ? 10.597 0.704 -13.530 1.00 86.88 108 ASP A O 1
ATOM 924 N N . THR A 1 109 ? 9.166 1.505 -12.013 1.00 89.12 109 THR A N 1
ATOM 925 C CA . THR A 1 109 ? 9.220 0.334 -11.129 1.00 89.12 109 THR A CA 1
ATOM 926 C C . THR A 1 109 ? 7.827 -0.124 -10.732 1.00 89.12 109 THR A C 1
ATOM 928 O O . THR A 1 109 ? 6.881 0.668 -10.664 1.00 89.12 109 THR A O 1
ATOM 931 N N . LEU A 1 110 ? 7.702 -1.414 -10.427 1.00 92.94 110 LEU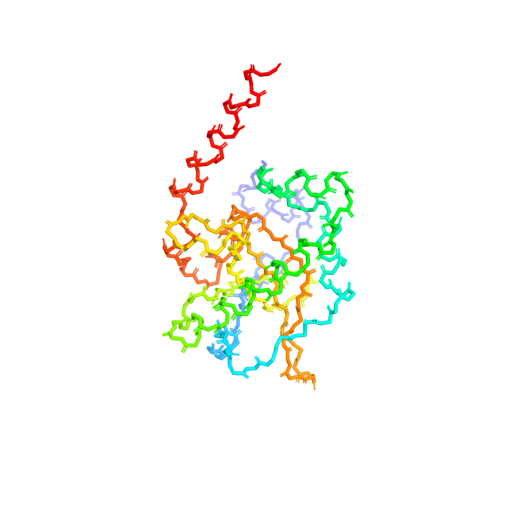 A N 1
ATOM 932 C CA . LEU A 1 110 ? 6.507 -1.960 -9.798 1.00 92.94 110 LEU A CA 1
ATOM 933 C C . LEU A 1 110 ? 6.520 -1.719 -8.290 1.00 92.94 110 LEU A C 1
ATOM 935 O O . LEU A 1 110 ? 7.569 -1.666 -7.651 1.00 92.94 110 LEU A O 1
ATOM 939 N N . GLN A 1 111 ? 5.324 -1.589 -7.737 1.00 95.25 111 GLN A N 1
ATOM 940 C CA . GLN A 1 111 ? 5.054 -1.555 -6.308 1.00 95.25 111 GLN A CA 1
ATOM 941 C C . GLN A 1 111 ? 3.870 -2.470 -6.017 1.00 95.25 111 GLN A C 1
ATOM 943 O O . GLN A 1 111 ? 3.182 -2.936 -6.926 1.00 95.25 111 GLN A O 1
ATOM 948 N N . PHE A 1 112 ? 3.590 -2.672 -4.740 1.00 96.56 112 PHE A N 1
ATOM 949 C CA . PHE A 1 112 ? 2.467 -3.474 -4.292 1.00 96.56 112 PHE A CA 1
ATOM 950 C C . PHE A 1 112 ? 1.492 -2.641 -3.473 1.00 96.56 112 PHE A C 1
ATOM 952 O O . PHE A 1 112 ? 1.885 -1.718 -2.765 1.00 96.56 112 PHE A O 1
ATOM 959 N N . LEU A 1 113 ? 0.216 -2.985 -3.583 1.00 97.00 113 LEU A N 1
ATOM 960 C CA . LEU A 1 113 ? -0.888 -2.394 -2.849 1.00 97.00 113 LEU A CA 1
ATOM 961 C C . LEU A 1 113 ? -1.464 -3.454 -1.919 1.00 97.00 113 LEU A C 1
ATOM 963 O O . LEU A 1 113 ? -2.020 -4.461 -2.368 1.00 97.00 113 LEU A O 1
ATOM 967 N N . MET A 1 114 ? -1.301 -3.226 -0.622 1.00 97.12 114 MET A N 1
ATOM 968 C CA . MET A 1 114 ? -1.793 -4.098 0.435 1.00 97.12 114 MET A CA 1
ATOM 969 C C . MET A 1 114 ? -3.016 -3.459 1.100 1.00 97.12 114 MET A C 1
ATOM 971 O O . MET A 1 114 ? -2.900 -2.335 1.583 1.00 97.12 114 MET A O 1
ATOM 975 N N . PRO A 1 115 ? -4.168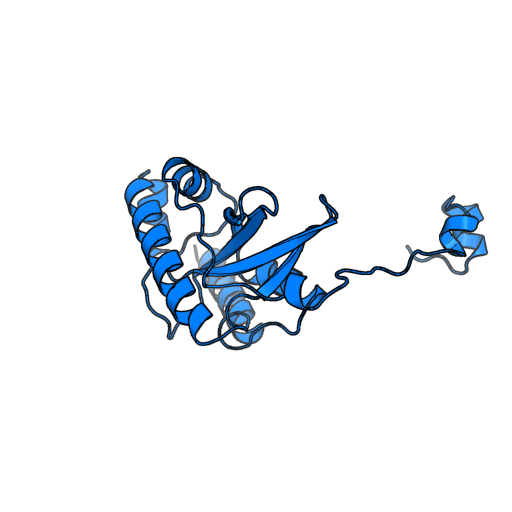 -4.141 1.170 1.00 96.69 115 PRO A N 1
ATOM 976 C CA . PRO A 1 115 ? -5.330 -3.599 1.865 1.00 96.69 115 PRO A CA 1
ATOM 977 C C . PRO A 1 115 ? -5.091 -3.523 3.372 1.00 96.69 115 PRO A C 1
ATOM 979 O O . PRO A 1 115 ? -4.597 -4.476 3.983 1.00 96.69 115 PRO A O 1
ATOM 982 N N . ILE A 1 116 ? -5.490 -2.402 3.962 1.00 96.50 116 ILE A N 1
ATOM 983 C CA . ILE A 1 116 ? -5.385 -2.115 5.389 1.00 96.50 116 ILE A CA 1
ATOM 984 C C . ILE A 1 116 ? -6.789 -1.989 5.974 1.00 96.50 116 ILE A C 1
ATOM 986 O O . ILE A 1 116 ? -7.600 -1.215 5.477 1.00 96.50 116 ILE A O 1
ATOM 990 N N . TYR A 1 117 ? -7.029 -2.749 7.041 1.00 95.25 117 TYR A N 1
ATOM 991 C CA . TYR A 1 117 ? -8.243 -2.720 7.856 1.00 95.25 117 TYR A CA 1
ATOM 992 C C . TYR A 1 117 ? -7.819 -2.360 9.277 1.00 95.25 117 TYR A C 1
ATOM 994 O O . TYR A 1 117 ? -7.300 -3.215 10.000 1.00 95.25 117 TYR A O 1
ATOM 1002 N N . LEU A 1 118 ? -7.955 -1.093 9.655 1.00 92.94 118 LEU A N 1
ATOM 1003 C CA . LEU A 1 118 ? -7.487 -0.587 10.944 1.00 92.94 118 LEU A CA 1
ATOM 1004 C C . LEU A 1 118 ? -8.324 -1.127 12.107 1.00 92.94 118 LEU A C 1
ATOM 1006 O O . LEU A 1 118 ? -7.769 -1.512 13.134 1.00 92.94 118 LEU A O 1
ATOM 1010 N N . SER A 1 119 ? -9.641 -1.231 11.915 1.00 88.62 119 SER A N 1
ATOM 1011 C CA . SER A 1 119 ? -10.574 -1.818 12.887 1.00 88.62 119 SER A CA 1
ATOM 1012 C C . SER A 1 119 ? -10.454 -3.345 12.995 1.00 88.62 119 SER A C 1
ATOM 1014 O O . SER A 1 119 ? -10.927 -3.943 13.962 1.00 88.62 119 SER A O 1
ATOM 1016 N N . GLY A 1 120 ? -9.819 -3.990 12.009 1.00 86.50 120 GLY A N 1
ATOM 1017 C CA . GLY A 1 120 ? -9.733 -5.447 11.894 1.00 86.50 120 GLY A CA 1
ATOM 1018 C C . GLY A 1 120 ? -11.019 -6.127 11.411 1.00 86.50 120 GLY A C 1
ATOM 1019 O O . GLY A 1 120 ? -11.083 -7.357 11.422 1.00 86.50 120 GLY A O 1
ATOM 1020 N N . ASP A 1 121 ? -12.027 -5.363 10.987 1.00 88.19 121 ASP A N 1
ATOM 1021 C CA . ASP A 1 121 ? -13.224 -5.899 10.342 1.00 88.19 121 ASP A CA 1
ATOM 1022 C C . ASP A 1 121 ? -12.953 -6.187 8.858 1.00 88.19 121 ASP A C 1
ATOM 1024 O O . ASP A 1 121 ? -12.752 -5.275 8.068 1.00 88.19 121 ASP A O 1
ATOM 1028 N N . TYR A 1 122 ? -12.945 -7.466 8.476 1.00 86.69 122 TYR A N 1
ATOM 1029 C CA . TYR A 1 122 ? -12.722 -7.905 7.092 1.00 86.69 122 TYR A CA 1
ATOM 1030 C C . TYR A 1 122 ? -14.023 -8.102 6.298 1.00 86.69 122 TYR A C 1
ATOM 1032 O O . TYR A 1 122 ? -13.965 -8.511 5.135 1.00 86.69 122 TYR A O 1
ATOM 1040 N N . GLU A 1 123 ? -15.193 -7.887 6.912 1.00 85.06 123 GLU A N 1
ATOM 1041 C CA . GLU A 1 123 ? -16.486 -7.948 6.219 1.00 85.06 123 GLU A CA 1
ATOM 1042 C C . GLU A 1 123 ? -16.812 -6.622 5.515 1.00 85.06 123 GLU A C 1
ATOM 1044 O O . GLU A 1 123 ? -17.470 -6.615 4.465 1.00 85.06 123 GLU A O 1
ATOM 1049 N N . SER A 1 124 ? -16.312 -5.510 6.059 1.00 85.19 124 SER A N 1
ATOM 1050 C CA . SER A 1 124 ? -16.369 -4.183 5.447 1.00 85.19 124 SER A CA 1
ATOM 1051 C C . SER A 1 124 ? -15.315 -3.993 4.346 1.00 85.19 124 SER A C 1
ATOM 1053 O O . SER A 1 124 ? -14.544 -4.891 4.001 1.00 85.19 124 SER A O 1
ATOM 1055 N N . LEU A 1 125 ? -15.357 -2.836 3.681 1.00 89.12 125 LEU A N 1
ATOM 1056 C CA . LEU A 1 125 ? -14.333 -2.451 2.713 1.00 89.12 125 LEU A CA 1
ATOM 1057 C C . LEU A 1 125 ? -13.049 -2.065 3.464 1.00 89.12 125 LEU A C 1
ATOM 1059 O O . LEU A 1 125 ? -13.128 -1.542 4.569 1.00 89.12 125 LEU A O 1
ATOM 1063 N N . ALA A 1 126 ? -11.881 -2.286 2.857 1.00 93.31 126 ALA A N 1
ATOM 1064 C CA . ALA A 1 126 ? -10.623 -1.803 3.424 1.00 93.31 126 ALA A CA 1
ATOM 1065 C C . ALA A 1 126 ? -10.660 -0.279 3.638 1.00 93.31 126 ALA A C 1
ATOM 1067 O O . ALA A 1 126 ? -11.274 0.449 2.859 1.00 93.31 126 ALA A O 1
ATOM 1068 N N . ASP A 1 127 ? -9.956 0.209 4.653 1.00 93.94 127 ASP A N 1
ATOM 1069 C CA . ASP A 1 127 ? -9.841 1.648 4.895 1.00 93.94 127 ASP A CA 1
ATOM 1070 C C . ASP A 1 127 ? -8.913 2.286 3.849 1.00 93.94 127 ASP A C 1
ATOM 1072 O O . ASP A 1 127 ? -9.215 3.327 3.267 1.00 93.94 127 ASP A O 1
ATOM 1076 N N . PHE A 1 128 ? -7.784 1.622 3.570 1.00 94.56 128 PHE A N 1
ATOM 1077 C CA . PHE A 1 128 ? -6.732 2.120 2.681 1.00 94.56 128 PHE A CA 1
ATOM 1078 C C . PHE A 1 128 ? -6.023 1.004 1.919 1.00 94.56 128 PHE A C 1
ATOM 1080 O O . PHE A 1 128 ? -6.100 -0.175 2.270 1.00 94.56 128 PHE A O 1
ATOM 1087 N N . ALA A 1 129 ? -5.227 1.405 0.929 1.00 96.19 129 ALA A N 1
ATOM 1088 C CA . ALA A 1 129 ? -4.181 0.579 0.348 1.00 96.19 129 ALA A CA 1
ATOM 1089 C C . ALA A 1 129 ? -2.797 1.099 0.761 1.00 96.19 129 ALA A C 1
ATOM 1091 O O . ALA A 1 129 ? -2.416 2.215 0.411 1.00 96.19 129 ALA A O 1
ATOM 1092 N N . LEU A 1 130 ? -2.016 0.284 1.465 1.00 97.19 130 LEU A N 1
ATOM 1093 C CA . LEU A 1 130 ? -0.612 0.563 1.742 1.00 97.19 130 LEU A CA 1
ATOM 1094 C C . LEU A 1 130 ? 0.246 0.268 0.515 1.00 97.19 130 LEU A C 1
ATOM 1096 O O . LEU A 1 130 ? 0.215 -0.840 -0.024 1.00 97.19 130 LEU A O 1
ATOM 1100 N N . VAL A 1 131 ? 1.059 1.247 0.125 1.00 96.56 131 VAL A N 1
ATOM 1101 C CA . VAL A 1 131 ? 2.057 1.108 -0.934 1.00 96.56 131 VAL A CA 1
ATOM 1102 C C . VAL A 1 131 ? 3.334 0.499 -0.368 1.00 96.56 131 VAL A C 1
ATOM 1104 O O . VAL A 1 131 ? 3.939 1.056 0.549 1.00 96.56 131 VAL A O 1
ATOM 1107 N N . LEU A 1 132 ? 3.770 -0.611 -0.959 1.00 96.88 132 LEU A N 1
ATOM 1108 C CA . LEU A 1 132 ? 5.008 -1.310 -0.628 1.00 96.88 132 LEU A CA 1
ATOM 1109 C C . LEU A 1 132 ? 5.962 -1.295 -1.829 1.00 96.88 132 LEU A C 1
ATOM 1111 O O . LEU A 1 132 ? 5.613 -1.770 -2.911 1.00 96.88 132 LEU A O 1
ATOM 1115 N N . ASP A 1 133 ? 7.178 -0.797 -1.621 1.00 95.19 133 ASP A N 1
ATOM 1116 C CA . ASP A 1 133 ? 8.302 -0.987 -2.545 1.00 95.19 133 ASP A CA 1
ATOM 1117 C C . ASP A 1 133 ? 9.051 -2.265 -2.189 1.00 95.19 133 ASP A C 1
ATOM 1119 O O . ASP A 1 133 ? 9.266 -2.522 -1.012 1.00 95.19 133 ASP A O 1
ATOM 1123 N N . TYR A 1 134 ? 9.504 -3.040 -3.171 1.00 94.62 134 TYR A N 1
ATOM 1124 C CA . TYR A 1 134 ? 10.492 -4.088 -2.914 1.00 94.62 134 TYR A CA 1
ATOM 1125 C C . TYR A 1 134 ? 11.899 -3.516 -3.095 1.00 94.62 134 TYR A C 1
ATOM 1127 O O . TYR A 1 134 ? 12.194 -2.935 -4.139 1.00 94.62 134 TYR A O 1
ATOM 1135 N N . ASP A 1 135 ? 12.757 -3.655 -2.084 1.00 92.44 135 ASP A N 1
ATOM 1136 C CA . ASP A 1 135 ? 14.178 -3.332 -2.209 1.00 92.44 135 ASP A CA 1
ATOM 1137 C C . ASP A 1 135 ? 14.946 -4.595 -2.613 1.00 92.44 135 ASP A C 1
ATOM 1139 O O . ASP A 1 135 ? 15.179 -5.483 -1.790 1.00 92.44 135 ASP A O 1
ATOM 1143 N N . ASP A 1 136 ? 15.346 -4.677 -3.884 1.00 87.25 136 ASP A N 1
ATOM 1144 C CA . ASP A 1 136 ? 16.101 -5.817 -4.416 1.00 87.25 136 ASP A CA 1
ATOM 1145 C C . ASP A 1 136 ? 17.459 -6.018 -3.724 1.00 87.25 136 ASP A C 1
ATOM 1147 O O . ASP A 1 136 ? 17.928 -7.152 -3.612 1.00 87.25 136 ASP A O 1
ATOM 1151 N N . ASN A 1 137 ? 18.094 -4.944 -3.240 1.00 89.75 137 ASN A N 1
ATOM 1152 C CA . ASN A 1 137 ? 19.397 -5.031 -2.580 1.00 89.75 137 ASN A CA 1
ATOM 1153 C C . ASN A 1 137 ? 19.253 -5.542 -1.147 1.00 89.75 137 ASN A C 1
ATOM 1155 O O . ASN A 1 137 ? 20.081 -6.318 -0.671 1.00 89.75 137 ASN A O 1
ATOM 1159 N N . ALA A 1 138 ? 18.215 -5.079 -0.455 1.00 89.25 138 ALA A N 1
ATOM 1160 C CA . ALA A 1 138 ? 18.005 -5.369 0.955 1.00 89.25 138 ALA A CA 1
ATOM 1161 C C . ALA A 1 138 ? 17.146 -6.630 1.190 1.00 89.25 138 ALA A C 1
ATOM 1163 O O . ALA A 1 138 ? 17.232 -7.258 2.247 1.00 89.25 138 ALA A O 1
ATOM 1164 N N . GLY A 1 139 ? 16.355 -7.043 0.195 1.00 93.00 139 GLY A N 1
ATOM 1165 C CA . GLY A 1 139 ? 15.561 -8.273 0.205 1.00 93.00 139 GLY A CA 1
ATOM 1166 C C . GLY A 1 139 ? 14.278 -8.201 1.038 1.00 93.00 139 GLY A C 1
ATOM 1167 O O . GLY A 1 139 ? 13.781 -9.241 1.484 1.00 93.00 139 GLY A O 1
ATOM 1168 N N . TYR A 1 140 ? 13.748 -6.999 1.269 1.00 94.94 140 TYR A N 1
ATOM 1169 C CA . TYR A 1 140 ? 12.521 -6.760 2.031 1.00 94.94 140 TYR A CA 1
ATOM 1170 C C . TYR A 1 140 ? 11.654 -5.671 1.391 1.00 94.94 140 TYR A C 1
ATOM 1172 O O . TYR A 1 140 ? 12.093 -4.924 0.517 1.00 94.94 140 TYR A O 1
ATOM 1180 N N . TYR A 1 141 ? 10.398 -5.603 1.823 1.00 96.56 141 TYR A N 1
ATOM 1181 C CA . TYR A 1 141 ? 9.450 -4.583 1.391 1.00 96.56 141 TYR A CA 1
ATOM 1182 C C . TYR A 1 141 ? 9.513 -3.345 2.283 1.00 96.56 141 TYR A C 1
ATOM 1184 O O . TYR A 1 141 ? 9.577 -3.475 3.499 1.00 96.56 141 TYR A O 1
ATOM 1192 N N . VAL A 1 142 ? 9.409 -2.156 1.702 1.00 95.38 142 VAL A N 1
ATOM 1193 C CA . VAL A 1 142 ? 9.407 -0.873 2.410 1.00 95.38 142 VAL A CA 1
ATOM 1194 C C . VAL A 1 142 ? 8.040 -0.204 2.262 1.00 95.38 142 VAL A C 1
ATOM 1196 O O . VAL A 1 142 ? 7.651 0.118 1.133 1.00 95.38 142 VAL A O 1
ATOM 1199 N N . PRO A 1 143 ? 7.308 0.033 3.365 1.00 95.69 143 PRO A N 1
ATOM 1200 C CA . PRO A 1 143 ? 6.122 0.884 3.379 1.00 95.69 143 PRO A CA 1
ATOM 1201 C C . PRO A 1 143 ? 6.450 2.300 2.911 1.00 95.69 143 PRO A C 1
ATOM 1203 O O . PRO A 1 143 ? 7.442 2.886 3.340 1.00 95.69 143 PRO A O 1
ATOM 1206 N N . ARG A 1 144 ? 5.636 2.853 2.008 1.00 94.00 144 ARG A N 1
ATOM 1207 C CA . ARG A 1 144 ? 5.872 4.191 1.444 1.00 94.00 144 ARG A CA 1
ATOM 1208 C C . ARG A 1 144 ? 4.816 5.207 1.809 1.00 94.00 144 ARG A C 1
ATOM 1210 O O . ARG A 1 144 ? 5.166 6.303 2.211 1.00 94.00 144 ARG A O 1
ATOM 1217 N N . THR A 1 145 ? 3.553 4.876 1.591 1.00 94.50 145 THR A N 1
ATOM 1218 C CA . THR A 1 145 ? 2.430 5.786 1.830 1.00 94.50 145 THR A CA 1
ATOM 1219 C C . THR A 1 145 ? 1.127 4.992 1.805 1.00 94.50 145 THR A C 1
ATOM 1221 O O . THR A 1 145 ? 1.105 3.838 1.362 1.00 94.50 145 THR A O 1
ATOM 1224 N N . LEU A 1 146 ? 0.044 5.610 2.261 1.00 95.62 146 LEU A N 1
ATOM 1225 C CA . LEU A 1 146 ? -1.312 5.083 2.153 1.00 95.62 146 LEU A CA 1
ATOM 1226 C C . LEU A 1 146 ? -2.022 5.754 0.973 1.00 95.62 146 LEU A C 1
ATOM 1228 O O . LEU A 1 146 ? -1.827 6.937 0.705 1.00 95.62 146 LEU A O 1
ATOM 1232 N N . LEU A 1 147 ? -2.859 4.998 0.271 1.00 94.38 147 LEU A N 1
ATOM 1233 C CA . LEU A 1 147 ? -3.732 5.503 -0.782 1.00 94.38 147 LEU A CA 1
ATOM 1234 C C . LEU A 1 147 ? -5.189 5.227 -0.428 1.00 94.38 147 LEU A C 1
ATOM 1236 O O . LEU A 1 147 ? -5.522 4.162 0.099 1.00 94.38 147 LEU A O 1
ATOM 1240 N N . ASN A 1 148 ? -6.060 6.158 -0.808 1.00 93.62 148 ASN A N 1
ATOM 1241 C CA . ASN A 1 148 ? -7.493 5.897 -0.866 1.00 93.62 148 ASN A CA 1
ATOM 1242 C C . ASN A 1 148 ? -7.780 4.806 -1.919 1.00 93.62 148 ASN A C 1
ATOM 1244 O O . ASN A 1 148 ? -7.037 4.636 -2.897 1.00 93.62 148 ASN A O 1
ATOM 1248 N N . LEU A 1 149 ? -8.858 4.047 -1.719 1.00 92.81 149 LEU A N 1
ATOM 1249 C CA . LEU A 1 149 ? -9.156 2.868 -2.536 1.00 92.81 149 LEU A CA 1
ATOM 1250 C C . LEU A 1 149 ? -9.492 3.176 -4.000 1.00 92.81 149 LEU A C 1
ATOM 1252 O O . LEU A 1 149 ? -9.222 2.355 -4.874 1.00 92.81 149 LEU A O 1
ATOM 1256 N N . ASP A 1 150 ? -10.035 4.354 -4.287 1.00 91.44 150 ASP A N 1
ATOM 1257 C CA . ASP A 1 150 ? -10.297 4.848 -5.640 1.00 91.44 150 ASP A CA 1
ATOM 1258 C C . ASP A 1 150 ? -8.995 5.019 -6.444 1.00 91.44 150 ASP A C 1
ATOM 1260 O O . ASP A 1 150 ? -8.883 4.563 -7.589 1.00 91.44 150 ASP A O 1
ATOM 1264 N N . VAL A 1 151 ? -7.972 5.611 -5.823 1.00 91.56 151 VAL A N 1
ATOM 1265 C CA . VAL A 1 151 ? -6.637 5.763 -6.413 1.00 91.56 151 VAL A CA 1
ATOM 1266 C C . VAL A 1 151 ? -5.973 4.396 -6.560 1.00 91.56 151 VAL A C 1
ATOM 1268 O O . VAL A 1 151 ? -5.447 4.075 -7.627 1.00 91.56 151 VAL A O 1
ATOM 1271 N N . ALA A 1 152 ? -6.058 3.556 -5.525 1.00 93.06 152 ALA A N 1
ATOM 1272 C CA . ALA A 1 152 ? -5.519 2.200 -5.551 1.00 93.06 152 ALA A CA 1
ATOM 1273 C C . ALA A 1 152 ? -6.122 1.360 -6.693 1.00 93.06 152 ALA A C 1
ATOM 1275 O O . ALA A 1 152 ? -5.385 0.722 -7.446 1.00 93.06 152 ALA A O 1
ATOM 1276 N N . TYR A 1 153 ? -7.444 1.417 -6.887 1.00 92.38 153 TYR A N 1
ATOM 1277 C CA . TYR A 1 153 ? -8.143 0.744 -7.985 1.00 92.38 153 TYR A CA 1
ATOM 1278 C C . TYR A 1 153 ? -7.654 1.226 -9.357 1.00 92.38 153 TYR A C 1
ATOM 1280 O O . TYR A 1 153 ? -7.341 0.416 -10.239 1.00 92.38 153 TYR A O 1
ATOM 1288 N N . ASN A 1 154 ? -7.550 2.547 -9.537 1.00 91.12 154 ASN A N 1
ATOM 1289 C CA . ASN A 1 154 ? -7.085 3.151 -10.785 1.00 91.12 154 ASN A CA 1
ATOM 1290 C C . ASN A 1 154 ? -5.642 2.766 -11.135 1.00 91.12 154 ASN A C 1
ATOM 1292 O O . ASN A 1 154 ? -5.334 2.607 -12.319 1.00 91.12 154 ASN A O 1
ATOM 1296 N N . ASN A 1 155 ? -4.786 2.583 -10.130 1.00 91.12 155 ASN A N 1
ATOM 1297 C CA . ASN A 1 155 ? -3.404 2.158 -10.322 1.00 91.12 155 ASN A CA 1
ATOM 1298 C C . ASN A 1 155 ? -3.302 0.650 -10.600 1.00 91.12 155 ASN A C 1
ATOM 1300 O O . ASN A 1 155 ? -2.599 0.239 -11.525 1.00 91.12 155 ASN A O 1
ATOM 1304 N N . ALA A 1 156 ? -4.029 -0.177 -9.843 1.00 91.00 156 ALA A N 1
ATOM 1305 C CA . ALA A 1 156 ? -3.969 -1.636 -9.946 1.00 91.00 156 ALA A CA 1
ATOM 1306 C C . ALA A 1 156 ? -4.455 -2.154 -11.310 1.00 91.00 156 ALA A C 1
ATOM 1308 O O . ALA A 1 156 ? -3.837 -3.048 -11.896 1.00 91.00 156 ALA A O 1
ATOM 1309 N N . ARG A 1 157 ? -5.525 -1.552 -11.859 1.00 88.50 157 ARG A N 1
ATOM 1310 C CA . ARG A 1 157 ? -6.143 -1.994 -13.126 1.00 88.50 157 ARG A CA 1
ATOM 1311 C C . ARG A 1 157 ? -5.216 -1.920 -14.343 1.00 88.50 157 ARG A C 1
ATOM 1313 O O . ARG A 1 157 ? -5.537 -2.504 -15.373 1.00 88.50 157 ARG A O 1
ATOM 1320 N N . LEU A 1 158 ? -4.113 -1.170 -14.253 1.00 85.69 158 LEU A N 1
ATOM 1321 C CA . LEU A 1 158 ? -3.132 -1.046 -15.333 1.00 85.69 158 LEU A CA 1
ATOM 1322 C C . LEU A 1 158 ? -2.303 -2.321 -15.516 1.00 85.69 158 LEU A C 1
ATOM 1324 O O . LEU A 1 158 ? -1.878 -2.608 -16.631 1.00 85.69 158 LEU A O 1
ATOM 1328 N N . ILE A 1 159 ? -2.073 -3.071 -14.434 1.00 85.00 159 ILE A N 1
ATOM 1329 C CA . ILE A 1 159 ? -1.169 -4.229 -14.425 1.00 85.00 159 ILE A CA 1
ATOM 1330 C C . ILE A 1 159 ? -1.939 -5.541 -14.366 1.00 85.00 159 ILE A C 1
ATOM 1332 O O . ILE A 1 159 ? -1.620 -6.485 -15.087 1.00 85.00 159 ILE A O 1
ATOM 1336 N N . ALA A 1 160 ? -2.956 -5.610 -13.511 1.00 81.19 160 ALA A N 1
ATOM 1337 C CA . ALA A 1 160 ? -3.718 -6.825 -13.278 1.00 81.19 160 ALA A CA 1
ATOM 1338 C C . ALA A 1 160 ? -5.210 -6.516 -13.175 1.00 81.19 160 ALA A C 1
ATOM 1340 O O . ALA A 1 160 ? -5.614 -5.391 -12.880 1.00 81.19 160 ALA A O 1
ATOM 1341 N N . LYS A 1 161 ? -6.051 -7.538 -13.385 1.00 81.50 161 LYS A N 1
ATOM 1342 C CA . LYS A 1 161 ? -7.469 -7.434 -13.030 1.00 81.50 161 LYS A CA 1
ATOM 1343 C C . LYS A 1 161 ? -7.549 -7.136 -11.519 1.00 81.50 161 LYS A C 1
ATOM 1345 O O . LYS A 1 161 ? -7.045 -7.965 -10.756 1.00 81.50 161 LYS A O 1
ATOM 1350 N N . PRO A 1 162 ? -8.158 -6.011 -11.093 1.00 75.19 162 PRO A N 1
ATOM 1351 C CA . PRO A 1 162 ? -8.296 -5.685 -9.679 1.00 75.19 162 PRO A CA 1
ATOM 1352 C C . PRO A 1 162 ? -9.041 -6.784 -8.925 1.00 75.19 162 PRO A C 1
ATOM 1354 O O . PRO A 1 162 ? -9.894 -7.480 -9.484 1.00 75.19 162 PRO A O 1
ATOM 1357 N N . GLU A 1 163 ? -8.687 -6.948 -7.658 1.00 78.12 163 GLU A N 1
ATOM 1358 C CA . GLU A 1 163 ? -9.222 -7.993 -6.798 1.00 78.12 163 GLU A CA 1
ATOM 1359 C C . GLU A 1 163 ? -10.626 -7.590 -6.286 1.00 78.12 163 GLU A C 1
ATOM 1361 O O . GLU A 1 163 ? -10.826 -6.485 -5.791 1.00 78.12 163 GLU A O 1
ATOM 1366 N N . GLU A 1 164 ? -11.634 -8.455 -6.441 1.00 79.19 164 GLU A N 1
ATOM 1367 C CA . GLU A 1 164 ? -13.041 -8.088 -6.191 1.00 79.19 164 GLU A CA 1
ATOM 1368 C C . GLU A 1 164 ? -13.445 -8.089 -4.704 1.00 79.19 164 GLU A C 1
ATOM 1370 O O . GLU A 1 164 ? -14.499 -7.541 -4.369 1.00 79.19 164 GLU A O 1
ATOM 1375 N N . THR A 1 165 ? -12.648 -8.687 -3.812 1.00 81.44 165 THR A N 1
ATOM 1376 C CA . THR A 1 165 ? -12.909 -8.701 -2.363 1.00 81.44 165 THR A CA 1
ATOM 1377 C C . THR A 1 165 ? -12.743 -7.317 -1.748 1.00 81.44 165 THR A C 1
ATOM 1379 O O . THR A 1 165 ? -13.630 -6.906 -0.999 1.00 81.44 165 THR A O 1
ATOM 1382 N N . TRP A 1 166 ? -11.695 -6.569 -2.118 1.00 88.25 166 TRP A N 1
ATOM 1383 C CA . TRP A 1 166 ? -11.404 -5.256 -1.518 1.00 88.25 166 TRP A CA 1
ATOM 1384 C C . TRP A 1 166 ? -11.243 -4.096 -2.516 1.00 88.25 166 TRP A C 1
ATOM 1386 O O . TRP A 1 166 ? -11.399 -2.943 -2.126 1.00 88.25 166 TRP A O 1
ATOM 1396 N N . LEU A 1 167 ? -11.026 -4.369 -3.810 1.00 83.81 167 LEU A N 1
ATOM 1397 C CA . LEU A 1 167 ? -10.998 -3.368 -4.891 1.00 83.81 167 LEU A CA 1
ATOM 1398 C C . LEU A 1 167 ? -12.244 -3.474 -5.783 1.00 83.81 167 LEU A C 1
ATOM 1400 O O . LEU A 1 167 ? -12.164 -3.571 -7.011 1.00 83.81 167 LEU A O 1
ATOM 1404 N N . ASN A 1 168 ? -13.424 -3.461 -5.160 1.00 86.69 168 ASN A N 1
ATOM 1405 C CA . ASN A 1 168 ? -14.693 -3.520 -5.879 1.00 86.69 168 ASN A CA 1
ATOM 1406 C C . ASN A 1 168 ? -15.196 -2.109 -6.238 1.00 86.69 168 ASN A C 1
ATOM 1408 O O . ASN A 1 168 ? -15.593 -1.374 -5.330 1.00 86.69 168 ASN A O 1
ATOM 1412 N N . PRO A 1 169 ? -15.274 -1.736 -7.531 1.00 84.00 169 PRO A N 1
ATOM 1413 C CA . PRO A 1 169 ? -15.651 -0.382 -7.931 1.00 84.00 169 PRO A CA 1
ATOM 1414 C C . PRO A 1 169 ? -17.056 0.004 -7.459 1.00 84.00 169 PRO A C 1
ATOM 1416 O O . PRO A 1 169 ? -17.247 1.127 -7.022 1.00 84.00 169 PRO A O 1
ATOM 1419 N N . LYS A 1 170 ? -18.018 -0.933 -7.434 1.00 84.69 170 LYS A N 1
ATOM 1420 C CA . LYS A 1 170 ? -19.385 -0.644 -6.965 1.00 84.69 170 LYS A CA 1
ATOM 1421 C C . LYS A 1 170 ? -19.426 -0.291 -5.481 1.00 84.69 170 LYS A C 1
ATOM 1423 O O . LYS A 1 170 ? -20.212 0.556 -5.078 1.00 84.69 170 LYS A O 1
ATOM 1428 N N . LYS A 1 171 ? -18.604 -0.968 -4.670 1.00 85.25 171 LYS A N 1
ATOM 1429 C CA . LYS A 1 171 ? -18.505 -0.681 -3.233 1.00 85.25 171 LYS A CA 1
ATOM 1430 C C . LYS A 1 171 ? -17.789 0.651 -2.994 1.00 85.25 171 LYS A C 1
ATOM 1432 O O . LYS A 1 171 ? -18.226 1.416 -2.147 1.00 85.25 171 LYS A O 1
ATOM 1437 N N . ILE A 1 172 ? -16.725 0.922 -3.756 1.00 84.38 172 ILE A N 1
ATOM 1438 C CA . ILE A 1 172 ? -15.955 2.172 -3.668 1.00 84.38 172 ILE A CA 1
ATOM 1439 C C . ILE A 1 172 ? -16.826 3.374 -4.068 1.00 84.38 172 ILE A C 1
ATOM 1441 O O . ILE A 1 172 ? -16.881 4.353 -3.331 1.00 84.38 172 ILE A O 1
ATOM 1445 N N . GLU A 1 173 ? -17.548 3.281 -5.189 1.00 83.19 173 GLU A N 1
ATOM 1446 C CA . GLU A 1 173 ? -18.441 4.341 -5.679 1.00 83.19 173 GLU A CA 1
ATOM 1447 C C . GLU A 1 173 ? -19.562 4.650 -4.678 1.00 83.19 173 GLU A C 1
ATOM 1449 O O . GLU A 1 173 ? -19.787 5.814 -4.355 1.00 83.19 173 GLU A O 1
ATOM 1454 N N . ALA A 1 174 ? -20.209 3.618 -4.120 1.00 79.50 174 ALA A N 1
ATOM 1455 C CA . ALA A 1 174 ? -21.273 3.793 -3.130 1.00 79.50 174 ALA A CA 1
ATOM 1456 C C . ALA A 1 174 ? -20.822 4.608 -1.904 1.00 79.50 174 ALA A C 1
ATOM 1458 O O . ALA A 1 174 ? -21.587 5.428 -1.406 1.00 79.50 174 ALA A O 1
ATOM 1459 N N . ILE A 1 175 ? -19.577 4.418 -1.455 1.00 75.31 175 ILE A N 1
ATOM 1460 C CA . ILE A 1 175 ? -19.001 5.158 -0.323 1.00 75.31 175 ILE A CA 1
ATOM 1461 C C . ILE A 1 175 ? -18.651 6.593 -0.712 1.00 75.31 175 ILE A C 1
ATOM 1463 O O . ILE A 1 175 ? -18.904 7.513 0.061 1.00 75.31 175 ILE A O 1
ATOM 1467 N N . SER A 1 176 ? -18.074 6.812 -1.900 1.00 74.38 176 SER A N 1
ATOM 1468 C CA . SER A 1 176 ? -17.801 8.183 -2.350 1.00 74.38 176 SER A CA 1
ATOM 1469 C C . SER A 1 176 ? -19.081 9.013 -2.427 1.00 74.38 176 SER A C 1
ATOM 1471 O O . SER A 1 176 ? -19.078 10.152 -1.978 1.00 74.38 176 SER A O 1
ATOM 1473 N N . THR A 1 177 ? -20.181 8.416 -2.901 1.00 72.69 177 THR A N 1
ATOM 1474 C CA . THR A 1 177 ? -21.483 9.084 -2.980 1.00 72.69 177 THR A CA 1
ATOM 1475 C C . THR A 1 177 ? -22.068 9.369 -1.597 1.00 72.69 177 THR A C 1
ATOM 1477 O O . THR A 1 177 ? -22.486 10.494 -1.355 1.00 72.69 177 THR A O 1
ATOM 1480 N N . SER A 1 178 ? -22.036 8.412 -0.659 1.00 71.19 178 SER A N 1
ATOM 1481 C CA . SER A 1 178 ? -22.562 8.650 0.695 1.00 71.19 178 SER A CA 1
ATOM 1482 C C . SER A 1 178 ? -21.782 9.725 1.460 1.00 71.19 178 SER A C 1
ATOM 1484 O O . SER A 1 178 ? -22.368 10.498 2.206 1.00 71.19 178 SER A O 1
ATOM 1486 N N . LEU A 1 179 ? -20.461 9.795 1.264 1.00 67.88 179 LEU A N 1
ATOM 1487 C CA . LEU A 1 179 ? -19.619 10.814 1.900 1.00 67.88 179 LEU A CA 1
ATOM 1488 C C . LEU A 1 179 ? -19.830 12.213 1.305 1.00 67.88 179 LEU A C 1
ATOM 1490 O O . LEU A 1 179 ? -19.653 13.199 2.011 1.00 67.88 179 LEU A O 1
ATOM 1494 N N . GLU A 1 180 ? -20.159 12.317 0.015 1.00 70.94 180 GLU A N 1
ATOM 1495 C CA . GLU A 1 180 ? -20.501 13.597 -0.620 1.00 70.94 180 GLU A CA 1
ATOM 1496 C C . GLU A 1 180 ? -21.863 14.114 -0.129 1.00 70.94 180 GLU A C 1
ATOM 1498 O O . GLU A 1 180 ? -21.975 15.291 0.202 1.00 70.94 180 GLU A O 1
ATOM 1503 N N . GLU A 1 181 ? -22.857 13.232 0.020 1.00 69.31 181 GLU A N 1
ATOM 1504 C CA . GLU A 1 181 ? -24.183 13.581 0.552 1.00 69.31 181 GLU A CA 1
ATOM 1505 C C . GLU A 1 181 ? -24.124 14.068 2.015 1.00 69.31 181 GLU A C 1
ATOM 1507 O O . GLU A 1 181 ? -24.767 15.058 2.355 1.00 69.31 181 GLU A O 1
ATOM 1512 N N . GLU A 1 182 ? -23.306 13.445 2.872 1.00 64.38 182 GLU A N 1
ATOM 1513 C CA . GLU A 1 182 ? -23.125 13.886 4.268 1.00 64.38 182 GLU A CA 1
ATOM 1514 C C . GLU A 1 182 ? -22.413 15.246 4.398 1.00 64.38 182 GLU A C 1
ATOM 1516 O O . GLU A 1 182 ? -22.624 15.959 5.378 1.00 64.38 182 GLU A O 1
ATOM 1521 N N . LEU A 1 183 ? -21.572 15.626 3.429 1.00 59.78 183 LEU A N 1
ATOM 1522 C CA . LEU A 1 183 ? -20.872 16.918 3.426 1.00 59.78 183 LEU A CA 1
ATOM 1523 C C . LEU A 1 183 ? -21.754 18.072 2.932 1.00 59.78 183 LEU A C 1
ATOM 1525 O O . LEU A 1 183 ? -21.497 19.215 3.304 1.00 59.78 183 LEU A O 1
ATOM 1529 N N . ASP A 1 184 ? -22.775 17.782 2.123 1.00 57.22 184 ASP A N 1
ATOM 1530 C CA . ASP A 1 184 ? -23.735 18.772 1.620 1.00 57.22 184 ASP A CA 1
ATOM 1531 C C . ASP A 1 184 ? -24.879 19.063 2.623 1.00 57.22 184 ASP A C 1
ATOM 1533 O O . ASP A 1 184 ? -25.593 20.059 2.477 1.00 57.22 184 ASP A O 1
ATOM 1537 N N . GLU A 1 185 ? -25.052 18.229 3.658 1.00 54.12 185 GLU A N 1
ATOM 1538 C CA . GLU A 1 185 ? -26.054 18.402 4.727 1.00 54.12 185 GLU A CA 1
ATOM 1539 C C . GLU A 1 185 ? -25.557 19.196 5.962 1.00 54.12 185 GLU A C 1
ATOM 1541 O O . GLU A 1 185 ? -26.340 19.432 6.890 1.00 54.12 185 GLU A O 1
ATOM 1546 N N . VAL A 1 186 ? -24.293 19.649 5.979 1.00 45.56 186 VAL A N 1
ATOM 1547 C CA . VAL A 1 186 ? -23.654 20.406 7.087 1.00 45.56 186 VAL A CA 1
ATOM 1548 C C . VAL A 1 186 ? -23.342 21.846 6.685 1.00 45.56 186 VAL A C 1
ATOM 1550 O O . VAL A 1 186 ? -23.622 22.752 7.508 1.00 45.56 186 VAL A O 1
#

Radius of gyration: 19.85 Å; chains: 1; bounding box: 46×40×59 Å

Secondary structure (DSSP, 8-state):
---SSHHHHHHTS---HHHHH--PPP---SSGGGTS--TTS-B---HHHHHHHHH---S---HHHHHHHHTT-HHHHHHHHHHHHHHHHHHHTT-TTSSEEEEETTTTEEEEEEEE-SS--SSS--SEEEEEEEETTTTEEEEEEEE-HHHHHHHHTTTSPPPTTT--HHHHHHHHHHHHHHHH--